Protein 5RKZ (pdb70)

Structure (mmCIF, N/CA/C/O backbone):
data_5RKZ
#
_entry.id   5RKZ
#
_cell.length_a   49.550
_cell.length_b   52.390
_cell.length_c   101.730
_cell.angle_alpha   90.000
_cell.angle_beta   90.000
_cell.angle_gamma   90.000
#
_symmetry.space_group_name_H-M   'P 21 21 21'
#
loop_
_entity.id
_entity.type
_entity.pdbx_description
1 polymer 'Uridine diphosphate glucose pyrophosphatase NUDT22'
2 non-polymer 'DIMETHYL SULFOXIDE'
3 water water
#
loop_
_atom_site.group_PDB
_atom_site.id
_atom_site.type_symbol
_atom_site.label_atom_id
_atom_site.label_alt_id
_atom_site.label_comp_id
_atom_site.label_asym_id
_atom_site.label_entity_id
_atom_site.label_seq_id
_atom_site.pdbx_PDB_ins_code
_atom_site.Cartn_x
_atom_site.Cartn_y
_atom_site.Cartn_z
_atom_site.occupancy
_atom_site.B_iso_or_equiv
_atom_site.auth_seq_id
_atom_site.auth_comp_id
_atom_site.auth_asym_id
_atom_site.auth_atom_id
_atom_site.pdbx_PDB_model_num
ATOM 1 N N . ASP A 1 3 ? 31.257 28.318 12.556 1.00 36.03 2 ASP A N 1
ATOM 2 C CA A ASP A 1 3 ? 30.239 27.771 11.601 0.50 30.11 2 ASP A CA 1
ATOM 3 C CA B ASP A 1 3 ? 30.305 27.814 11.606 0.50 31.19 2 ASP A CA 1
ATOM 4 C C . ASP A 1 3 ? 29.431 28.906 10.961 1.00 28.47 2 ASP A C 1
ATOM 5 O O . ASP A 1 3 ? 28.290 29.247 11.422 1.00 23.64 2 ASP A O 1
ATOM 14 N N . PRO A 1 4 ? 29.947 29.469 9.860 1.00 26.50 3 PRO A N 1
ATOM 15 C CA . PRO A 1 4 ? 29.245 30.596 9.336 1.00 27.00 3 PRO A CA 1
ATOM 16 C C . PRO A 1 4 ? 27.913 30.318 8.709 1.00 23.97 3 PRO A C 1
ATOM 17 O O . PRO A 1 4 ? 27.180 31.251 8.489 1.00 28.67 3 PRO A O 1
ATOM 21 N N . GLU A 1 5 ? 27.527 29.034 8.465 1.00 25.87 4 GLU A N 1
ATOM 22 C CA . GLU A 1 5 ? 26.271 28.819 7.812 1.00 27.25 4 GLU A CA 1
ATOM 23 C C . GLU A 1 5 ? 25.109 28.729 8.843 1.00 21.31 4 GLU A C 1
ATOM 24 O O . GLU A 1 5 ? 23.988 28.698 8.371 1.00 24.52 4 GLU A O 1
ATOM 30 N N . VAL A 1 6 ? 25.425 28.788 10.139 1.00 21.33 5 VAL A N 1
ATOM 31 C CA . VAL A 1 6 ? 24.371 28.882 11.203 1.00 24.55 5 VAL A CA 1
ATOM 32 C C . VAL A 1 6 ? 24.590 29.987 12.281 1.00 23.00 5 VAL A C 1
ATOM 33 O O . VAL A 1 6 ? 25.673 30.159 12.860 1.00 25.29 5 VAL A O 1
ATOM 37 N N . THR A 1 7 ? 23.530 30.783 12.523 1.00 20.94 6 THR A N 1
ATOM 38 C CA . THR A 1 7 ? 23.536 31.856 13.521 1.00 20.18 6 THR A CA 1
ATOM 39 C C . THR A 1 7 ? 22.399 31.592 14.549 1.00 19.73 6 THR A C 1
ATOM 40 O O . THR A 1 7 ? 21.308 31.285 14.124 1.00 19.83 6 THR A O 1
ATOM 44 N N . LEU A 1 8 ? 22.668 31.762 15.839 1.00 18.06 7 LEU A N 1
ATOM 45 C CA . LEU A 1 8 ? 21.649 31.632 16.880 1.00 19.34 7 LEU A CA 1
ATOM 46 C C . LEU A 1 8 ? 20.868 32.910 16.972 1.00 19.50 7 LEU A C 1
ATOM 47 O O . LEU A 1 8 ? 21.452 33.993 17.122 1.00 22.18 7 LEU A O 1
ATOM 52 N N . LEU A 1 9 ? 19.547 32.853 16.860 1.00 15.56 8 LEU A N 1
ATOM 53 C CA . LEU A 1 9 ? 18.679 34.007 17.078 1.00 17.41 8 LEU A CA 1
ATOM 54 C C . LEU A 1 9 ? 18.135 34.028 18.494 1.00 16.84 8 LEU A C 1
ATOM 55 O O . LEU A 1 9 ? 17.854 35.131 19.034 1.00 19.33 8 LEU A O 1
ATOM 60 N N . LEU A 1 10 ? 17.934 32.887 19.100 1.00 14.94 9 LEU A N 1
ATOM 61 C CA . LEU A 1 10 ? 17.374 32.768 20.476 1.00 16.46 9 LEU A CA 1
ATOM 62 C C . LEU A 1 10 ? 17.927 31.547 21.158 1.00 15.65 9 LEU A C 1
ATOM 63 O O . LEU A 1 10 ? 17.980 30.448 20.541 1.00 14.90 9 LEU A O 1
ATOM 68 N N . GLN A 1 11 ? 18.369 31.653 22.433 1.00 14.72 10 GLN A N 1
ATOM 69 C CA . GLN A 1 11 ? 18.720 30.554 23.341 1.00 16.38 10 GLN A CA 1
ATOM 70 C C . GLN A 1 11 ? 17.743 30.614 24.517 1.00 15.94 10 GLN A C 1
ATOM 71 O O . GLN A 1 11 ? 17.724 31.643 25.236 1.00 17.07 10 GLN A O 1
ATOM 77 N N . CYS A 1 12 ? 16.948 29.624 24.760 1.00 14.56 11 CYS A N 1
ATOM 78 C CA . CYS A 1 12 ? 15.928 29.648 25.804 1.00 14.31 11 CYS A CA 1
ATOM 79 C C . CYS A 1 12 ? 16.513 29.389 27.192 1.00 16.45 11 CYS A C 1
ATOM 80 O O . CYS A 1 12 ? 17.472 28.635 27.313 1.00 16.81 11 CYS A O 1
ATOM 83 N N . PRO A 1 13 ? 15.894 29.956 28.228 1.00 15.72 12 PRO A N 1
ATOM 84 C CA . PRO A 1 13 ? 16.309 29.707 29.607 1.00 17.06 12 PRO A CA 1
ATOM 85 C C . PRO A 1 13 ? 15.676 28.479 30.216 1.00 18.01 12 PRO A C 1
ATOM 86 O O . PRO A 1 13 ? 14.812 27.803 29.624 1.00 16.41 12 PRO A O 1
ATOM 90 N N . GLY A 1 14 ? 16.102 28.114 31.414 1.00 16.15 13 GLY A N 1
ATOM 91 C CA . GLY A 1 14 ? 15.492 27.086 32.179 1.00 17.72 13 GLY A CA 1
ATOM 92 C C . GLY A 1 14 ? 15.612 25.675 31.681 1.00 17.60 13 GLY A C 1
ATOM 93 O O . GLY A 1 14 ? 14.849 24.801 32.133 1.00 18.45 13 GLY A O 1
ATOM 94 N N . GLY A 1 15 ? 16.509 25.431 30.728 1.00 17.17 14 GLY A N 1
ATOM 95 C CA . GLY A 1 15 ? 16.657 24.131 30.102 1.00 16.75 14 GLY A CA 1
ATOM 96 C C . GLY A 1 15 ? 15.672 23.979 28.918 1.00 16.12 14 GLY A C 1
ATOM 97 O O . GLY A 1 15 ? 15.610 22.913 28.295 1.00 16.93 14 GLY A O 1
ATOM 98 N N . GLY A 1 16 ? 14.906 25.010 28.592 1.00 14.63 15 GLY A N 1
ATOM 99 C CA . GLY A 1 16 ? 13.955 25.001 27.451 1.00 15.51 15 GLY A CA 1
ATOM 100 C C . GLY A 1 16 ? 12.579 25.392 27.897 1.00 15.27 15 GLY A C 1
ATOM 101 O O . GLY A 1 16 ? 12.191 25.097 29.059 1.00 17.59 15 GLY A O 1
ATOM 102 N N . LEU A 1 17 ? 11.831 26.032 27.052 1.00 14.25 16 LEU A N 1
ATOM 103 C CA . LEU A 1 17 ? 10.433 26.463 27.418 1.00 15.18 16 LEU A CA 1
ATOM 104 C C . LEU A 1 17 ? 9.304 25.519 27.010 1.00 14.97 16 LEU A C 1
ATOM 105 O O . LEU A 1 17 ? 9.205 25.111 25.832 1.00 15.03 16 LEU A O 1
ATOM 110 N N . PRO A 1 18 ? 8.356 25.262 27.945 1.00 14.39 17 PRO A N 1
ATOM 111 C CA . PRO A 1 18 ? 7.148 24.533 27.574 1.00 15.83 17 PRO A CA 1
ATOM 112 C C . PRO A 1 18 ? 6.128 25.422 26.841 1.00 15.51 17 PRO A C 1
ATOM 113 O O . PRO A 1 18 ? 6.198 26.640 26.970 1.00 15.88 17 PRO A O 1
ATOM 117 N N . GLN A 1 19 ? 5.186 24.774 26.164 1.00 16.95 18 GLN A N 1
ATOM 118 C CA . GLN A 1 19 ? 4.185 25.423 25.411 1.00 17.86 18 GLN A CA 1
ATOM 119 C C . GLN A 1 19 ? 3.410 26.574 26.151 1.00 16.79 18 GLN A C 1
ATOM 120 O O . GLN A 1 19 ? 3.194 27.689 25.645 1.00 17.33 18 GLN A O 1
ATOM 126 N N . GLU A 1 20 ? 3.116 26.323 27.405 1.00 17.49 19 GLU A N 1
ATOM 127 C CA . GLU A 1 20 ? 2.294 27.220 28.227 1.00 19.16 19 GLU A CA 1
ATOM 128 C C . GLU A 1 20 ? 3.005 28.519 28.589 1.00 19.51 19 GLU A C 1
ATOM 129 O O . GLU A 1 20 ? 2.381 29.469 29.114 1.00 19.85 19 GLU A O 1
ATOM 135 N N . GLN A 1 21 ? 4.316 28.614 28.342 1.00 17.23 20 GLN A N 1
ATOM 136 C CA . GLN A 1 21 ? 5.099 29.837 28.585 1.00 16.30 20 GLN A CA 1
ATOM 137 C C . GLN A 1 21 ? 5.331 30.725 27.375 1.00 16.26 20 GLN A C 1
ATOM 138 O O . GLN A 1 21 ? 6.110 31.682 27.501 1.00 17.41 20 GLN A O 1
ATOM 144 N N . ILE A 1 22 ? 4.735 30.388 26.234 1.00 15.53 21 ILE A N 1
ATOM 145 C CA . ILE A 1 22 ? 5.012 31.093 25.004 1.00 15.60 21 ILE A CA 1
ATOM 146 C C . ILE A 1 22 ? 3.728 31.742 24.459 1.00 15.36 21 ILE A C 1
ATOM 147 O O . ILE A 1 22 ? 2.710 31.058 24.341 1.00 16.13 21 ILE A O 1
ATOM 152 N N . GLN A 1 23 ? 3.882 32.987 24.065 1.00 16.20 22 GLN A N 1
ATOM 153 C CA . GLN A 1 23 ? 2.843 33.778 23.355 1.00 17.09 22 GLN A CA 1
ATOM 154 C C . GLN A 1 23 ? 3.224 33.971 21.904 1.00 17.78 22 GLN A C 1
ATOM 155 O O . GLN A 1 23 ? 4.414 34.080 21.554 1.00 18.73 22 GLN A O 1
ATOM 161 N N . ALA A 1 24 ? 2.233 33.988 21.031 1.00 17.24 23 ALA A N 1
ATOM 162 C CA . ALA A 1 24 ? 2.440 34.339 19.602 1.00 15.84 23 ALA A CA 1
ATOM 163 C C . ALA A 1 24 ? 1.565 35.579 19.242 1.00 18.44 23 ALA A C 1
ATOM 164 O O . ALA A 1 24 ? 0.423 35.687 19.686 1.00 19.99 23 ALA A O 1
ATOM 166 N N . GLU A 1 25 ? 2.108 36.461 18.402 1.00 17.49 24 GLU A N 1
ATOM 167 C CA . GLU A 1 25 ? 1.365 37.563 17.778 1.00 17.31 24 GLU A CA 1
ATOM 168 C C . GLU A 1 25 ? 1.470 37.260 16.254 1.00 17.22 24 GLU A C 1
ATOM 169 O O . GLU A 1 25 ? 2.495 37.538 15.625 1.00 16.99 24 GLU A O 1
ATOM 175 N N . LEU A 1 26 ? 0.363 36.786 15.664 1.00 18.12 25 LEU A N 1
ATOM 176 C CA . LEU A 1 26 ? 0.249 36.552 14.193 1.00 18.70 25 LEU A CA 1
ATOM 177 C C . LEU A 1 26 ? -0.411 37.748 13.567 1.00 22.15 25 LEU A C 1
ATOM 178 O O . LEU A 1 26 ? -1.571 38.002 13.884 1.00 25.82 25 LEU A O 1
ATOM 183 N N . SER A 1 27 ? 0.302 38.516 12.747 1.00 19.18 26 SER A N 1
ATOM 184 C CA . SER A 1 27 ? -0.153 39.829 12.271 1.00 21.06 26 SER A CA 1
ATOM 185 C C . SER A 1 27 ? 0.367 40.104 10.883 1.00 19.11 26 SER A C 1
ATOM 186 O O . SER A 1 27 ? 1.518 39.767 10.566 1.00 17.48 26 SER A O 1
ATOM 189 N N . PRO A 1 28 ? -0.452 40.733 9.984 1.00 20.43 27 PRO A N 1
ATOM 190 C CA . PRO A 1 28 ? 0.067 41.060 8.642 1.00 20.85 27 PRO A CA 1
ATOM 191 C C . PRO A 1 28 ? 1.196 42.115 8.725 1.00 18.59 27 PRO A C 1
ATOM 192 O O . PRO A 1 28 ? 1.979 42.286 7.745 1.00 19.49 27 PRO A O 1
ATOM 196 N N . ALA A 1 29 ? 1.412 42.834 9.872 1.00 18.85 28 ALA A N 1
ATOM 197 C CA . ALA A 1 29 ? 2.566 43.691 10.038 1.00 19.48 28 ALA A CA 1
ATOM 198 C C . ALA A 1 29 ? 3.929 42.907 10.030 1.00 17.90 28 ALA A C 1
ATOM 199 O O . ALA A 1 29 ? 4.999 43.473 9.875 1.00 21.54 28 ALA A O 1
ATOM 201 N N . HIS A 1 30 ? 3.817 41.571 10.217 1.00 16.32 29 HIS A N 1
ATOM 202 C CA . HIS A 1 30 ? 4.984 40.663 10.296 1.00 16.39 29 HIS A CA 1
ATOM 203 C C . HIS A 1 30 ? 5.256 39.927 8.957 1.00 14.86 29 HIS A C 1
ATOM 204 O O . HIS A 1 30 ? 6.157 39.081 8.886 1.00 16.56 29 HIS A O 1
ATOM 211 N N . ASP A 1 31 ? 4.499 40.308 7.926 1.00 15.53 30 ASP A N 1
ATOM 212 C CA . ASP A 1 31 ? 4.619 39.734 6.567 1.00 15.17 30 ASP A CA 1
ATOM 213 C C . ASP A 1 31 ? 5.850 40.279 5.852 1.00 14.36 30 ASP A C 1
ATOM 214 O O . ASP A 1 31 ? 6.430 41.374 6.144 1.00 16.56 30 ASP A O 1
ATOM 219 N N . ARG A 1 32 ? 6.330 39.532 4.831 1.00 14.21 31 ARG A N 1
ATOM 220 C CA . ARG A 1 32 ? 7.284 40.071 3.857 1.00 15.07 31 ARG A CA 1
ATOM 221 C C . ARG A 1 32 ? 6.753 41.372 3.206 1.00 14.60 31 ARG A C 1
ATOM 222 O O . ARG A 1 32 ? 5.534 41.469 2.877 1.00 15.71 31 ARG A O 1
ATOM 230 N N . ARG A 1 33 ? 7.665 42.284 2.916 1.00 14.65 32 ARG A N 1
ATOM 231 C CA . ARG A 1 33 ? 7.315 43.486 2.093 1.00 16.49 32 ARG A CA 1
ATOM 232 C C . ARG A 1 33 ? 7.279 43.150 0.613 1.00 15.51 32 ARG A C 1
ATOM 233 O O . ARG A 1 33 ? 8.086 42.355 0.127 1.00 16.04 32 ARG A O 1
ATOM 241 N N . PRO A 1 34 ? 6.378 43.780 -0.166 1.00 16.73 33 PRO A N 1
ATOM 242 C CA . PRO A 1 34 ? 6.363 43.567 -1.629 1.00 18.16 33 PRO A CA 1
ATOM 243 C C . PRO A 1 34 ? 7.750 43.944 -2.217 1.00 15.89 33 PRO A C 1
ATOM 244 O O . PRO A 1 34 ? 8.399 44.935 -1.771 1.00 17.38 33 PRO A O 1
ATOM 248 N N . LEU A 1 35 ? 8.226 43.189 -3.193 1.00 16.70 34 LEU A N 1
ATOM 249 C CA . LEU A 1 35 ? 9.551 43.459 -3.777 1.00 17.13 34 LEU A CA 1
ATOM 250 C C . LEU A 1 35 ? 9.614 44.829 -4.494 1.00 18.88 34 LEU A C 1
ATOM 251 O O . LEU A 1 35 ? 8.623 45.294 -4.987 1.00 20.10 34 LEU A O 1
ATOM 256 N N . PRO A 1 36 ? 10.781 45.445 -4.530 1.00 20.78 35 PRO A N 1
ATOM 257 C CA . PRO A 1 36 ? 10.815 46.818 -5.083 1.00 23.19 35 PRO A CA 1
ATOM 258 C C . PRO A 1 36 ? 10.205 47.043 -6.530 1.00 26.31 35 PRO A C 1
ATOM 259 O O . PRO A 1 36 ? 9.475 48.021 -6.786 1.00 29.51 35 PRO A O 1
ATOM 263 N N . GLY A 1 37 ? 10.518 46.104 -7.394 1.00 26.11 36 GLY A N 1
ATOM 264 C CA . GLY A 1 37 ? 10.054 46.117 -8.783 1.00 25.39 36 GLY A CA 1
ATOM 265 C C . GLY A 1 37 ? 8.768 45.351 -8.971 1.00 23.54 36 GLY A C 1
ATOM 266 O O . GLY A 1 37 ? 8.306 45.169 -10.135 1.00 24.96 36 GLY A O 1
ATOM 267 N N . GLY A 1 38 ? 8.214 44.860 -7.870 1.00 22.36 37 GLY A N 1
ATOM 268 C CA . GLY A 1 38 ? 6.931 44.173 -7.811 1.00 23.75 37 GLY A CA 1
ATOM 269 C C . GLY A 1 38 ? 7.093 42.659 -7.632 1.00 20.56 37 GLY A C 1
ATOM 270 O O . GLY A 1 38 ? 8.090 42.049 -8.089 1.00 22.24 37 GLY A O 1
ATOM 271 N N . ASP A 1 39 ? 6.027 42.069 -7.068 1.00 18.70 38 ASP A N 1
ATOM 272 C CA . ASP A 1 39 ? 5.998 40.595 -6.842 1.00 19.00 38 ASP A CA 1
ATOM 273 C C . ASP A 1 39 ? 5.811 39.784 -8.132 1.00 21.72 38 ASP A C 1
ATOM 274 O O . ASP A 1 39 ? 5.944 38.515 -8.087 1.00 19.76 38 ASP A O 1
ATOM 279 N N . GLU A 1 40 ? 5.610 40.444 -9.292 1.00 21.20 39 GLU A N 1
ATOM 280 C CA . GLU A 1 40 ? 5.697 39.747 -10.578 1.00 19.98 39 GLU A CA 1
ATOM 281 C C . GLU A 1 40 ? 6.946 38.904 -10.801 1.00 19.00 39 GLU A C 1
ATOM 282 O O . GLU A 1 40 ? 6.838 37.868 -11.498 1.00 19.51 39 GLU A O 1
ATOM 288 N N . ALA A 1 41 ? 8.099 39.212 -10.185 1.00 19.52 40 ALA A N 1
ATOM 289 C CA . ALA A 1 41 ? 9.279 38.405 -10.312 1.00 20.18 40 ALA A CA 1
ATOM 290 C C . ALA A 1 41 ? 9.099 37.021 -9.681 1.00 18.38 40 ALA A C 1
ATOM 291 O O . ALA A 1 41 ? 9.624 36.003 -10.205 1.00 20.12 40 ALA A O 1
ATOM 293 N N . ILE A 1 42 ? 8.370 36.962 -8.578 1.00 16.05 41 ILE A N 1
ATOM 294 C CA . ILE A 1 42 ? 8.043 35.687 -7.907 1.00 17.51 41 ILE A CA 1
ATOM 295 C C . ILE A 1 42 ? 7.099 34.854 -8.779 1.00 16.08 41 ILE A C 1
ATOM 296 O O . ILE A 1 42 ? 7.311 33.608 -8.938 1.00 15.55 41 ILE A O 1
ATOM 301 N N . THR A 1 43 ? 6.069 35.469 -9.288 1.00 16.34 42 THR A N 1
ATOM 302 C CA . THR A 1 43 ? 5.148 34.806 -10.204 1.00 16.48 42 THR A CA 1
ATOM 303 C C . THR A 1 43 ? 5.870 34.254 -11.422 1.00 17.73 42 THR A C 1
ATOM 304 O O . THR A 1 43 ? 5.532 33.100 -11.779 1.00 17.82 42 THR A O 1
ATOM 308 N N . ALA A 1 44 ? 6.847 34.955 -12.030 1.00 18.75 43 ALA A N 1
ATOM 309 C CA . ALA A 1 44 ? 7.552 34.437 -13.164 1.00 18.48 43 ALA A CA 1
ATOM 310 C C . ALA A 1 44 ? 8.368 33.174 -12.847 1.00 19.38 43 ALA A C 1
ATOM 311 O O . ALA A 1 44 ? 8.326 32.205 -13.642 1.00 19.01 43 ALA A O 1
ATOM 313 N N . ILE A 1 45 ? 9.091 33.162 -11.692 1.00 17.81 44 ILE A N 1
ATOM 314 C CA . ILE A 1 45 ? 9.848 31.984 -11.259 1.00 18.52 44 ILE A CA 1
ATOM 315 C C . ILE A 1 45 ? 8.899 30.767 -11.053 1.00 17.49 44 ILE A C 1
ATOM 316 O O . ILE A 1 45 ? 9.223 29.615 -11.471 1.00 16.96 44 ILE A O 1
ATOM 321 N N . TRP A 1 46 ? 7.739 31.035 -10.450 1.00 15.85 45 TRP A N 1
ATOM 322 C CA . TRP A 1 46 ? 6.735 29.969 -10.149 1.00 15.38 45 TRP A CA 1
ATOM 323 C C . TRP A 1 46 ? 6.184 29.375 -11.454 1.00 15.59 45 TRP A C 1
ATOM 324 O O . TRP A 1 46 ? 6.066 28.138 -11.592 1.00 16.34 45 TRP A O 1
ATOM 335 N N . GLU A 1 47 ? 5.834 30.231 -12.398 1.00 16.00 46 GLU A N 1
ATOM 336 C CA . GLU A 1 47 ? 5.321 29.788 -13.713 1.00 16.86 46 GLU A CA 1
ATOM 337 C C . GLU A 1 47 ? 6.302 28.931 -14.421 1.00 15.60 46 GLU A C 1
ATOM 338 O O . GLU A 1 47 ? 5.897 27.840 -14.962 1.00 15.04 46 GLU A O 1
ATOM 344 N N . THR A 1 48 ? 7.593 29.317 -14.450 1.00 15.61 47 THR A N 1
ATOM 345 C CA . THR A 1 48 ? 8.629 28.510 -15.031 1.00 16.70 47 THR A CA 1
ATOM 346 C C . THR A 1 48 ? 8.796 27.120 -14.391 1.00 17.00 47 THR A C 1
ATOM 347 O O . THR A 1 48 ? 8.815 26.089 -15.112 1.00 19.23 47 THR A O 1
ATOM 351 N N . ARG A 1 49 ? 8.669 27.084 -13.051 1.00 15.47 48 ARG A N 1
ATOM 352 C CA . ARG A 1 49 ? 8.737 25.844 -12.315 1.00 16.62 48 ARG A CA 1
ATOM 353 C C . ARG A 1 49 ? 7.530 24.931 -12.578 1.00 16.62 48 ARG A C 1
ATOM 354 O O . ARG A 1 49 ? 7.746 23.741 -12.848 1.00 17.22 48 ARG A O 1
ATOM 362 N N . LEU A 1 50 ? 6.332 25.471 -12.578 1.00 16.00 49 LEU A N 1
ATOM 363 C CA . LEU A 1 50 ? 5.115 24.651 -12.838 1.00 17.06 49 LEU A CA 1
ATOM 364 C C . LEU A 1 50 ? 5.052 24.163 -14.239 1.00 17.53 49 LEU A C 1
ATOM 365 O O . LEU A 1 50 ? 4.485 23.053 -14.503 1.00 16.87 49 LEU A O 1
ATOM 370 N N . LYS A 1 51 ? 5.585 24.914 -15.205 1.00 15.26 50 LYS A N 1
ATOM 371 C CA . LYS A 1 51 ? 5.626 24.452 -16.593 1.00 16.81 50 LYS A CA 1
ATOM 372 C C . LYS A 1 51 ? 6.656 23.305 -16.848 1.00 19.32 50 LYS A C 1
ATOM 373 O O . LYS A 1 51 ? 6.576 22.644 -17.923 1.00 20.98 50 LYS A O 1
ATOM 379 N N . ALA A 1 52 ? 7.542 23.063 -15.911 1.00 19.68 51 ALA A N 1
ATOM 380 C CA . ALA A 1 52 ? 8.462 21.897 -15.906 1.00 21.56 51 ALA A CA 1
ATOM 381 C C . ALA A 1 52 ? 7.989 20.752 -14.989 1.00 20.54 51 ALA A C 1
ATOM 382 O O . ALA A 1 52 ? 8.127 19.543 -15.332 1.00 25.12 51 ALA A O 1
ATOM 384 N N . GLN A 1 53 ? 7.259 21.081 -13.925 1.00 17.75 52 GLN A N 1
ATOM 385 C CA . GLN A 1 53 ? 6.845 20.097 -12.877 1.00 18.31 52 GLN A CA 1
ATOM 386 C C . GLN A 1 53 ? 5.385 20.454 -12.509 1.00 17.35 52 GLN A C 1
ATOM 387 O O . GLN A 1 53 ? 5.105 21.028 -11.443 1.00 17.16 52 GLN A O 1
ATOM 393 N N . PRO A 1 54 ? 4.396 20.108 -13.377 1.00 17.52 53 PRO A N 1
ATOM 394 C CA . PRO A 1 54 ? 3.013 20.592 -13.186 1.00 16.81 53 PRO A CA 1
ATOM 395 C C . PRO A 1 54 ? 2.252 19.980 -11.974 1.00 15.99 53 PRO A C 1
ATOM 396 O O . PRO A 1 54 ? 1.207 20.461 -11.628 1.00 19.47 53 PRO A O 1
ATOM 400 N N . TRP A 1 55 ? 2.831 18.877 -11.418 1.00 16.85 54 TRP A N 1
ATOM 401 C CA . TRP A 1 55 ? 2.319 18.220 -10.184 1.00 16.46 54 TRP A CA 1
ATOM 402 C C . TRP A 1 55 ? 2.705 18.942 -8.885 1.00 17.45 54 TRP A C 1
ATOM 403 O O . TRP A 1 55 ? 2.143 18.605 -7.821 1.00 18.27 54 TRP A O 1
ATOM 414 N N . LEU A 1 56 ? 3.541 19.985 -8.973 1.00 17.06 55 LEU A N 1
ATOM 415 C CA . LEU A 1 56 ? 3.830 20.758 -7.738 1.00 19.03 55 LEU A CA 1
ATOM 416 C C . LEU A 1 56 ? 2.640 21.593 -7.279 1.00 17.42 55 LEU A C 1
ATOM 417 O O . LEU A 1 56 ? 1.811 21.996 -8.077 1.00 18.32 55 LEU A O 1
ATOM 422 N N . PHE A 1 57 ? 2.559 21.813 -5.970 1.00 19.41 56 PHE A N 1
ATOM 423 C CA . PHE A 1 57 ? 1.517 22.658 -5.410 1.00 19.61 56 PHE A CA 1
ATOM 424 C C . PHE A 1 57 ? 2.112 23.647 -4.382 1.00 17.75 56 PHE A C 1
ATOM 425 O O . PHE A 1 57 ? 3.108 23.334 -3.759 1.00 20.54 56 PHE A O 1
ATOM 433 N N . ASP A 1 58 ? 1.451 24.782 -4.261 1.00 18.58 57 ASP A N 1
ATOM 434 C CA . ASP A 1 58 ? 1.820 25.817 -3.249 1.00 17.05 57 ASP A CA 1
ATOM 435 C C . ASP A 1 58 ? 1.233 25.337 -1.896 1.00 21.79 57 ASP A C 1
ATOM 436 O O . ASP A 1 58 ? 0.353 24.433 -1.810 1.00 20.81 57 ASP A O 1
ATOM 441 N N . ALA A 1 59 ? 1.725 25.948 -0.825 1.00 18.68 58 ALA A N 1
ATOM 442 C CA . ALA A 1 59 ? 1.198 25.692 0.523 1.00 18.96 58 ALA A CA 1
ATOM 443 C C . ALA A 1 59 ? 1.534 26.945 1.379 1.00 19.56 58 ALA A C 1
ATOM 444 O O . ALA A 1 59 ? 2.627 27.552 1.183 1.00 18.04 58 ALA A O 1
ATOM 446 N N . PRO A 1 60 ? 0.635 27.321 2.278 1.00 19.56 59 PRO A N 1
ATOM 447 C CA . PRO A 1 60 ? 0.961 28.423 3.223 1.00 19.82 59 PRO A CA 1
ATOM 448 C C . PRO A 1 60 ? 1.972 27.938 4.259 1.00 19.76 59 PRO A C 1
ATOM 449 O O . PRO A 1 60 ? 2.127 26.710 4.562 1.00 19.00 59 PRO A O 1
ATOM 453 N N . LYS A 1 61 ? 2.661 28.963 4.818 1.00 16.53 60 LYS A N 1
ATOM 454 C CA . LYS A 1 61 ? 3.701 28.743 5.836 1.00 15.78 60 LYS A CA 1
ATOM 455 C C . LYS A 1 61 ? 3.632 29.886 6.842 1.00 16.43 60 LYS A C 1
ATOM 456 O O . LYS A 1 61 ? 3.192 30.980 6.518 1.00 16.27 60 LYS A O 1
ATOM 462 N N . PHE A 1 62 ? 4.100 29.618 8.088 1.00 14.87 61 PHE A N 1
ATOM 463 C CA . PHE A 1 62 ? 4.347 30.754 9.004 1.00 16.53 61 PHE A CA 1
ATOM 464 C C . PHE A 1 62 ? 5.673 31.450 8.630 1.00 13.58 61 PHE A C 1
ATOM 465 O O . PHE A 1 62 ? 6.646 30.808 8.239 1.00 15.75 61 PHE A O 1
ATOM 473 N N . ARG A 1 63 ? 5.667 32.783 8.780 1.00 15.28 62 ARG A N 1
ATOM 474 C CA . ARG A 1 63 ? 6.884 33.594 8.585 1.00 14.70 62 ARG A CA 1
ATOM 475 C C . ARG A 1 63 ? 7.415 34.071 9.963 1.00 14.87 62 ARG A C 1
ATOM 476 O O . ARG A 1 63 ? 6.643 34.629 10.749 1.00 15.49 62 ARG A O 1
ATOM 484 N N . LEU A 1 64 ? 8.711 33.856 10.264 1.00 15.19 63 LEU A N 1
ATOM 485 C CA . LEU A 1 64 ? 9.296 34.474 11.463 1.00 15.96 63 LEU A CA 1
ATOM 486 C C . LEU A 1 64 ? 9.697 35.901 11.216 1.00 15.09 63 LEU A C 1
ATOM 487 O O . LEU A 1 64 ? 10.550 36.139 10.360 1.00 17.39 63 LEU A O 1
ATOM 492 N N . HIS A 1 65 ? 9.111 36.844 11.976 1.00 14.74 64 HIS A N 1
ATOM 493 C CA . HIS A 1 65 ? 9.614 38.221 12.029 1.00 13.93 64 HIS A CA 1
ATOM 494 C C . HIS A 1 65 ? 10.682 38.399 13.146 1.00 14.38 64 HIS A C 1
ATOM 495 O O . HIS A 1 65 ? 11.840 38.883 12.818 1.00 15.23 64 HIS A O 1
ATOM 502 N N . SER A 1 66 ? 10.411 37.968 14.382 1.00 15.27 65 SER A N 1
ATOM 503 C CA . SER A 1 66 ? 11.319 38.208 15.510 1.00 16.14 65 SER A CA 1
ATOM 504 C C . SER A 1 66 ? 10.809 37.401 16.705 1.00 16.06 65 SER A C 1
ATOM 505 O O . SER A 1 66 ? 9.618 36.987 16.707 1.00 15.55 65 SER A O 1
ATOM 508 N N . ALA A 1 67 ? 11.668 37.291 17.735 1.00 15.83 66 ALA A N 1
ATOM 509 C CA . ALA A 1 67 ? 11.278 36.590 18.953 1.00 15.60 66 ALA A CA 1
ATOM 510 C C . ALA A 1 67 ? 11.921 37.306 20.147 1.00 16.36 66 ALA A C 1
ATOM 511 O O . ALA A 1 67 ? 13.167 37.381 20.179 1.00 19.63 66 ALA A O 1
ATOM 513 N N . THR A 1 68 ? 11.110 37.804 21.106 1.00 15.65 67 THR A N 1
ATOM 514 C CA . THR A 1 68 ? 11.648 38.582 22.256 1.00 15.87 67 THR A CA 1
ATOM 515 C C . THR A 1 68 ? 11.424 37.800 23.555 1.00 13.83 67 THR A C 1
ATOM 516 O O . THR A 1 68 ? 10.297 37.454 23.927 1.00 14.41 67 THR A O 1
ATOM 520 N N . LEU A 1 69 ? 12.542 37.516 24.226 1.00 15.04 68 LEU A N 1
ATOM 521 C CA . LEU A 1 69 ? 12.542 36.841 25.554 1.00 16.09 68 LEU A CA 1
ATOM 522 C C . LEU A 1 69 ? 12.310 37.840 26.665 1.00 16.95 68 LEU A C 1
ATOM 523 O O . LEU A 1 69 ? 12.830 38.963 26.643 1.00 17.24 68 LEU A O 1
ATOM 528 N N . ALA A 1 70 ? 11.488 37.404 27.634 1.00 16.34 69 ALA A N 1
ATOM 529 C CA . ALA A 1 70 ? 11.253 38.154 28.874 1.00 17.29 69 ALA A CA 1
ATOM 530 C C . ALA A 1 70 ? 12.580 38.313 29.674 1.00 17.27 69 ALA A C 1
ATOM 531 O O . ALA A 1 70 ? 13.539 37.540 29.484 1.00 17.54 69 ALA A O 1
ATOM 533 N N . PRO A 1 71 ? 12.637 39.288 30.581 1.00 17.37 70 PRO A N 1
ATOM 534 C CA . PRO A 1 71 ? 13.782 39.333 31.540 1.00 17.95 70 PRO A CA 1
ATOM 535 C C . PRO A 1 71 ? 13.921 37.981 32.260 1.00 18.71 70 PRO A C 1
ATOM 536 O O . PRO A 1 71 ? 12.919 37.388 32.736 1.00 18.33 70 PRO A O 1
ATOM 540 N N . ILE A 1 72 ? 15.137 37.415 32.350 1.00 17.89 71 ILE A N 1
ATOM 541 C CA . ILE A 1 72 ? 15.298 36.060 32.985 1.00 19.27 71 ILE A CA 1
ATOM 542 C C . ILE A 1 72 ? 14.892 36.067 34.457 1.00 20.17 71 ILE A C 1
ATOM 543 O O . ILE A 1 72 ? 15.030 37.089 35.172 1.00 20.65 71 ILE A O 1
ATOM 548 N N . GLY A 1 73 ? 14.256 34.966 34.835 1.00 19.75 72 GLY A N 1
ATOM 549 C CA . GLY A 1 73 ? 13.788 34.745 36.196 1.00 21.97 72 GLY A CA 1
ATOM 550 C C . GLY A 1 73 ? 12.441 35.306 36.551 1.00 22.30 72 GLY A C 1
ATOM 551 O O . GLY A 1 73 ? 12.014 35.116 37.709 1.00 27.42 72 GLY A O 1
ATOM 552 N N . SER A 1 74 ? 11.739 35.883 35.572 1.00 21.05 73 SER A N 1
ATOM 553 C CA . SER A 1 74 ? 10.460 36.587 35.743 1.00 23.49 73 SER A CA 1
ATOM 554 C C . SER A 1 74 ? 9.319 35.522 35.783 1.00 24.06 73 SER A C 1
ATOM 555 O O . SER A 1 74 ? 9.480 34.353 35.418 1.00 24.37 73 SER A O 1
ATOM 558 N N . ARG A 1 75 ? 8.175 35.976 36.304 1.00 28.34 74 ARG A N 1
ATOM 559 C CA . ARG A 1 75 ? 6.973 35.190 36.310 1.00 30.74 74 ARG A CA 1
ATOM 560 C C . ARG A 1 75 ? 6.230 35.536 35.011 1.00 27.82 74 ARG A C 1
ATOM 561 O O . ARG A 1 75 ? 6.484 36.575 34.330 1.00 31.78 74 ARG A O 1
ATOM 565 N N . GLY A 1 76 ? 5.275 34.703 34.682 1.00 30.73 75 GLY A N 1
ATOM 566 C CA . GLY A 1 76 ? 4.405 35.035 33.599 1.00 27.05 75 GLY A CA 1
ATOM 567 C C . GLY A 1 76 ? 5.020 34.537 32.271 1.00 26.96 75 GLY A C 1
ATOM 568 O O . GLY A 1 76 ? 6.054 33.847 32.281 1.00 25.28 75 GLY A O 1
ATOM 569 N N . PRO A 1 77 ? 4.366 34.861 31.145 1.00 26.18 76 PRO A N 1
ATOM 570 C CA . PRO A 1 77 ? 4.922 34.407 29.828 1.00 24.25 76 PRO A CA 1
ATOM 571 C C . PRO A 1 77 ? 6.382 34.818 29.580 1.00 19.65 76 PRO A C 1
ATOM 572 O O . PRO A 1 77 ? 6.765 35.960 29.758 1.00 21.75 76 PRO A O 1
ATOM 576 N N . GLN A 1 78 ? 7.134 33.879 29.014 1.00 16.37 77 GLN A N 1
ATOM 577 C CA . GLN A 1 78 ? 8.582 34.060 28.872 1.00 15.96 77 GLN A CA 1
ATOM 578 C C . GLN A 1 78 ? 9.056 34.443 27.481 1.00 15.91 77 GLN A C 1
ATOM 579 O O . GLN A 1 78 ? 10.222 34.835 27.377 1.00 17.08 77 GLN A O 1
ATOM 585 N N . LEU A 1 79 ? 8.233 34.204 26.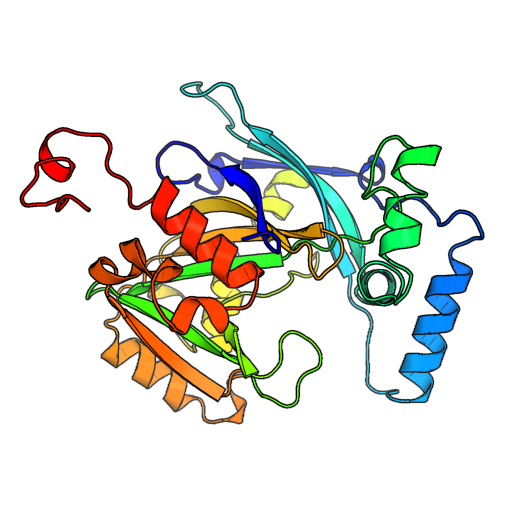444 1.00 15.62 78 LEU A N 1
ATOM 586 C CA . LEU A 1 79 ? 8.647 34.483 25.080 1.00 15.70 78 LEU A CA 1
ATOM 587 C C . LEU A 1 79 ? 7.494 34.992 24.311 1.00 15.26 78 LEU A C 1
ATOM 588 O O . LEU A 1 79 ? 6.366 34.470 24.383 1.00 17.24 78 LEU A O 1
ATOM 593 N N . LEU A 1 80 ? 7.758 35.990 23.472 1.00 15.49 79 LEU A N 1
ATOM 594 C CA . LEU A 1 80 ? 6.772 36.502 22.476 1.00 16.76 79 LEU A CA 1
ATOM 595 C C . LEU A 1 80 ? 7.328 36.237 21.023 1.00 16.39 79 LEU A C 1
ATOM 596 O O . LEU A 1 80 ? 8.380 36.727 20.663 1.00 17.40 79 LEU A O 1
ATOM 601 N N . LEU A 1 81 ? 6.639 35.397 20.264 1.00 15.13 80 LEU A N 1
ATOM 602 C CA . LEU A 1 81 ? 7.009 35.079 18.842 1.00 16.56 80 LEU A CA 1
ATOM 603 C C . LEU A 1 81 ? 6.150 35.984 17.967 1.00 17.38 80 LEU A C 1
ATOM 604 O O . LEU A 1 81 ? 4.916 35.888 18.017 1.00 18.88 80 LEU A O 1
ATOM 609 N N . ARG A 1 82 ? 6.782 36.834 17.180 1.00 15.67 81 ARG A N 1
ATOM 610 C CA . ARG A 1 82 ? 6.103 37.640 16.180 1.00 15.65 81 ARG A CA 1
ATOM 611 C C . ARG A 1 82 ? 6.159 36.955 14.835 1.00 15.18 81 ARG A C 1
ATOM 612 O O . ARG A 1 82 ? 7.244 36.731 14.263 1.00 15.09 81 ARG A O 1
ATOM 620 N N . LEU A 1 83 ? 4.956 36.535 14.351 1.00 15.16 82 LEU A N 1
ATOM 621 C CA . LEU A 1 83 ? 4.808 35.733 13.131 1.00 15.95 82 LEU A CA 1
ATOM 622 C C . LEU A 1 83 ? 3.889 36.458 12.108 1.00 16.31 82 LEU A C 1
ATOM 623 O O . LEU A 1 83 ? 2.966 37.192 12.461 1.00 16.32 82 LEU A O 1
ATOM 628 N N . GLY A 1 84 ? 4.206 36.220 10.838 1.00 15.04 83 GLY A N 1
ATOM 629 C CA . GLY A 1 84 ? 3.407 36.579 9.684 1.00 15.20 83 GLY A CA 1
ATOM 630 C C . GLY A 1 84 ? 3.042 35.351 8.905 1.00 15.34 83 GLY A C 1
ATOM 631 O O . GLY A 1 84 ? 3.222 34.227 9.388 1.00 15.98 83 GLY A O 1
ATOM 632 N N . LEU A 1 85 ? 2.498 35.526 7.691 1.00 15.21 84 LEU A N 1
ATOM 633 C CA . LEU A 1 85 ? 2.241 34.390 6.785 1.00 15.91 84 LEU A CA 1
ATOM 634 C C . LEU A 1 85 ? 3.051 34.529 5.523 1.00 15.69 84 LEU A C 1
ATOM 635 O O . LEU A 1 85 ? 3.326 35.660 5.085 1.00 16.62 84 LEU A O 1
ATOM 640 N N . THR A 1 86 ? 3.464 33.418 4.980 1.00 15.46 85 THR A N 1
ATOM 641 C CA . THR A 1 86 ? 4.190 33.334 3.696 1.00 15.15 85 THR A CA 1
ATOM 642 C C . THR A 1 86 ? 3.746 32.054 2.953 1.00 16.11 85 THR A C 1
ATOM 643 O O . THR A 1 86 ? 2.643 31.505 3.220 1.00 15.95 85 THR A O 1
ATOM 647 N N . SER A 1 87 ? 4.560 31.553 2.021 1.00 15.50 86 SER A N 1
ATOM 648 C CA . SER A 1 87 ? 4.169 30.375 1.186 1.00 15.05 86 SER A CA 1
ATOM 649 C C . SER A 1 87 ? 5.391 29.747 0.638 1.00 14.47 86 SER A C 1
ATOM 650 O O . SER A 1 87 ? 6.476 30.384 0.508 1.00 15.09 86 SER A O 1
ATOM 653 N N . TYR A 1 88 ? 5.218 28.481 0.218 1.00 15.17 87 TYR A N 1
ATOM 654 C CA . TYR A 1 88 ? 6.289 27.793 -0.548 1.00 15.82 87 TYR A CA 1
ATOM 655 C C . TYR A 1 88 ? 6.678 28.598 -1.859 1.00 15.77 87 TYR A C 1
ATOM 656 O O . TYR A 1 88 ? 7.862 28.754 -2.176 1.00 14.71 87 TYR A O 1
ATOM 665 N N . ARG A 1 89 ? 5.664 29.050 -2.620 1.00 13.93 88 ARG A N 1
ATOM 666 C CA . ARG A 1 89 ? 5.942 29.877 -3.836 1.00 14.99 88 ARG A CA 1
ATOM 667 C C . ARG A 1 89 ? 6.828 31.077 -3.540 1.00 14.58 88 ARG A C 1
ATOM 668 O O . ARG A 1 89 ? 7.817 31.356 -4.230 1.00 15.12 88 ARG A O 1
ATOM 676 N N . ASP A 1 90 ? 6.467 31.764 -2.447 1.00 14.24 89 ASP A N 1
ATOM 677 C CA . ASP A 1 90 ? 7.269 32.991 -2.117 1.00 14.59 89 ASP A CA 1
ATOM 678 C C . ASP A 1 90 ? 8.686 32.628 -1.671 1.00 14.34 89 ASP A C 1
ATOM 679 O O . ASP A 1 90 ? 9.648 33.386 -1.960 1.00 14.37 89 ASP A O 1
ATOM 684 N N . PHE A 1 91 ? 8.839 31.502 -0.946 1.00 13.51 90 PHE A N 1
ATOM 685 C CA . PHE A 1 91 ? 10.206 30.991 -0.605 1.00 14.62 90 PHE A CA 1
ATOM 686 C C . PHE A 1 91 ? 11.058 30.746 -1.889 1.00 14.11 90 PHE A C 1
ATOM 687 O O . PHE A 1 91 ? 12.224 31.163 -2.025 1.00 15.19 90 PHE A O 1
ATOM 695 N N . LEU A 1 92 ? 10.445 30.063 -2.870 1.00 14.79 91 LEU A N 1
ATOM 696 C CA . LEU A 1 92 ? 11.169 29.725 -4.129 1.00 15.40 91 LEU A CA 1
ATOM 697 C C . LEU A 1 92 ? 11.574 30.982 -4.867 1.00 16.48 91 LEU A C 1
ATOM 698 O O . LEU A 1 92 ? 12.697 31.025 -5.465 1.00 17.16 91 LEU A O 1
ATOM 703 N N . GLY A 1 93 ? 10.758 32.034 -4.779 1.00 15.54 92 GLY A N 1
ATOM 704 C CA . GLY A 1 93 ? 11.098 33.287 -5.453 1.00 16.50 92 GLY A CA 1
ATOM 705 C C . GLY A 1 93 ? 11.986 34.297 -4.720 1.00 16.19 92 GLY A C 1
ATOM 706 O O . GLY A 1 93 ? 12.328 35.340 -5.289 1.00 17.62 92 GLY A O 1
ATOM 707 N N . THR A 1 94 ? 12.344 33.992 -3.472 1.00 14.22 93 THR A N 1
ATOM 708 C CA . THR A 1 94 ? 13.135 34.928 -2.637 1.00 15.21 93 THR A CA 1
ATOM 709 C C . THR A 1 94 ? 14.297 34.213 -2.027 1.00 14.81 93 THR A C 1
ATOM 710 O O . THR A 1 94 ? 15.411 34.232 -2.585 1.00 16.24 93 THR A O 1
ATOM 714 N N . ASN A 1 95 ? 14.148 33.538 -0.875 1.00 14.92 94 ASN A N 1
ATOM 715 C CA . ASN A 1 95 ? 15.278 32.789 -0.266 1.00 14.73 94 ASN A CA 1
ATOM 716 C C . ASN A 1 95 ? 16.070 31.884 -1.209 1.00 15.28 94 ASN A C 1
ATOM 717 O O . ASN A 1 95 ? 17.297 31.782 -1.082 1.00 17.63 94 ASN A O 1
ATOM 722 N N . TRP A 1 96 ? 15.338 31.144 -2.056 1.00 14.88 95 TRP A N 1
ATOM 723 C CA . TRP A 1 96 ? 15.956 30.125 -2.967 1.00 16.52 95 TRP A CA 1
ATOM 724 C C . TRP A 1 96 ? 16.426 30.743 -4.251 1.00 20.40 95 TRP A C 1
ATOM 725 O O . TRP A 1 96 ? 17.122 30.024 -4.999 1.00 23.85 95 TRP A O 1
ATOM 736 N N . SER A 1 97 ? 16.104 32.000 -4.533 1.00 19.56 96 SER A N 1
ATOM 737 C CA . SER A 1 97 ? 16.545 32.692 -5.790 1.00 19.82 96 SER A CA 1
ATOM 738 C C . SER A 1 97 ? 18.035 32.952 -5.799 1.00 18.91 96 SER A C 1
ATOM 739 O O . SER A 1 97 ? 18.673 33.184 -4.776 1.00 18.88 96 SER A O 1
ATOM 742 N N . SER A 1 98 ? 18.567 32.885 -7.060 1.00 22.75 97 SER A N 1
ATOM 743 C CA . SER A 1 98 ? 19.965 33.229 -7.270 1.00 23.19 97 SER A CA 1
ATOM 744 C C . SER A 1 98 ? 20.269 34.658 -6.793 1.00 20.51 97 SER A C 1
ATOM 745 O O . SER A 1 98 ? 21.404 34.898 -6.355 1.00 23.12 97 SER A O 1
ATOM 748 N N A SER A 1 99 ? 19.252 35.511 -6.785 0.50 19.81 98 SER A N 1
ATOM 749 N N B SER A 1 99 ? 19.291 35.555 -6.794 0.50 19.35 98 SER A N 1
ATOM 750 C CA A SER A 1 99 ? 19.398 36.905 -6.352 0.50 21.66 98 SER A CA 1
ATOM 751 C CA B SER A 1 99 ? 19.572 36.937 -6.328 0.50 20.42 98 SER A CA 1
ATOM 752 C C A SER A 1 99 ? 19.141 37.203 -4.876 0.50 18.94 98 SER A C 1
ATOM 753 C C B SER A 1 99 ? 19.208 37.210 -4.862 0.50 18.18 98 SER A C 1
ATOM 754 O O A SER A 1 99 ? 19.011 38.376 -4.493 0.50 18.15 98 SER A O 1
ATOM 755 O O B SER A 1 99 ? 19.078 38.369 -4.465 0.50 16.86 98 SER A O 1
ATOM 760 N N . ALA A 1 100 ? 19.063 36.159 -4.062 1.00 16.99 99 ALA A N 1
ATOM 761 C CA . ALA A 1 100 ? 18.673 36.343 -2.636 1.00 16.12 99 ALA A CA 1
ATOM 762 C C . ALA A 1 100 ? 19.623 37.367 -1.927 1.00 17.26 99 ALA A C 1
ATOM 763 O O . ALA A 1 100 ? 19.161 38.141 -1.066 1.00 17.22 99 ALA A O 1
ATOM 765 N N . ALA A 1 101 ? 20.956 37.312 -2.204 1.00 16.72 100 ALA A N 1
ATOM 766 C CA . ALA A 1 101 ? 21.844 38.284 -1.528 1.00 17.72 100 ALA A CA 1
ATOM 767 C C . ALA A 1 101 ? 21.516 39.733 -1.943 1.00 17.81 100 ALA A C 1
ATOM 768 O O . ALA A 1 101 ? 21.659 40.673 -1.125 1.00 17.90 100 ALA A O 1
ATOM 770 N N . TRP A 1 102 ? 21.084 39.960 -3.197 1.00 16.78 101 TRP A N 1
ATOM 771 C CA . TRP A 1 102 ? 20.729 41.305 -3.666 1.00 16.15 101 TRP A CA 1
ATOM 772 C C . TRP A 1 102 ? 19.487 41.773 -2.908 1.00 16.95 101 TRP A C 1
ATOM 773 O O . TRP A 1 102 ? 19.344 42.942 -2.542 1.00 17.90 101 TRP A O 1
ATOM 784 N N . LEU A 1 103 ? 18.533 40.858 -2.676 1.00 16.73 102 LEU A N 1
ATOM 785 C CA . LEU A 1 103 ? 17.313 41.193 -1.897 1.00 16.64 102 LEU A CA 1
ATOM 786 C C . LEU A 1 103 ? 17.660 41.541 -0.426 1.00 14.80 102 LEU A C 1
ATOM 787 O O . LEU A 1 103 ? 17.011 42.467 0.124 1.00 15.27 102 LEU A O 1
ATOM 792 N N . ARG A 1 104 ? 18.651 40.846 0.165 1.00 16.44 103 ARG A N 1
ATOM 793 C CA . ARG A 1 104 ? 19.076 41.158 1.532 1.00 15.56 103 ARG A CA 1
ATOM 794 C C . ARG A 1 104 ? 19.706 42.568 1.634 1.00 16.91 103 ARG A C 1
ATOM 795 O O . ARG A 1 104 ? 19.374 43.371 2.533 1.00 17.09 103 ARG A O 1
ATOM 803 N N . GLN A 1 105 ? 20.554 42.920 0.635 1.00 17.00 104 GLN A N 1
ATOM 804 C CA . GLN A 1 105 ? 21.156 44.316 0.543 1.00 18.55 104 GLN A CA 1
ATOM 805 C C . GLN A 1 105 ? 20.044 45.375 0.334 1.00 18.67 104 GLN A C 1
ATOM 806 O O . GLN A 1 105 ? 20.084 46.455 0.984 1.00 17.70 104 GLN A O 1
ATOM 812 N N . GLN A 1 106 ? 19.068 45.124 -0.539 1.00 16.63 105 GLN A N 1
ATOM 813 C CA A GLN A 1 106 ? 17.989 46.058 -0.798 0.50 17.13 105 GLN A CA 1
ATOM 814 C CA B GLN A 1 106 ? 18.019 46.094 -0.797 0.50 17.11 105 GLN A CA 1
ATOM 815 C C . GLN A 1 106 ? 17.140 46.284 0.472 1.00 16.93 105 GLN A C 1
ATOM 816 O O . GLN A 1 106 ? 16.661 47.402 0.750 1.00 16.53 105 GLN A O 1
ATOM 827 N N . GLY A 1 107 ? 16.887 45.210 1.224 1.00 14.52 106 GLY A N 1
ATOM 828 C CA . GLY A 1 107 ? 16.145 45.303 2.472 1.00 15.03 106 GLY A CA 1
ATOM 829 C C . GLY A 1 107 ? 16.881 46.140 3.523 1.00 15.27 106 GLY A C 1
ATOM 830 O O . GLY A 1 107 ? 16.219 46.951 4.217 1.00 16.08 106 GLY A O 1
ATOM 831 N N . ALA A 1 108 ? 18.189 45.934 3.686 1.00 15.77 107 ALA A N 1
ATOM 832 C CA . ALA A 1 108 ? 19.028 46.828 4.528 1.00 17.06 107 ALA A CA 1
ATOM 833 C C . ALA A 1 108 ? 18.852 48.288 4.065 1.00 17.11 107 ALA A C 1
ATOM 834 O O . ALA A 1 108 ? 18.597 49.199 4.912 1.00 19.41 107 ALA A O 1
ATOM 836 N N . THR A 1 109 ? 18.972 48.582 2.778 1.00 18.51 108 THR A N 1
ATOM 837 C CA . THR A 1 109 ? 18.842 49.974 2.292 1.00 18.65 108 THR A CA 1
ATOM 838 C C . THR A 1 109 ? 17.484 50.575 2.570 1.00 18.40 108 THR A C 1
ATOM 839 O O . THR A 1 109 ? 17.387 51.718 3.051 1.00 21.64 108 THR A O 1
ATOM 843 N N . ASP A 1 110 ? 16.411 49.909 2.141 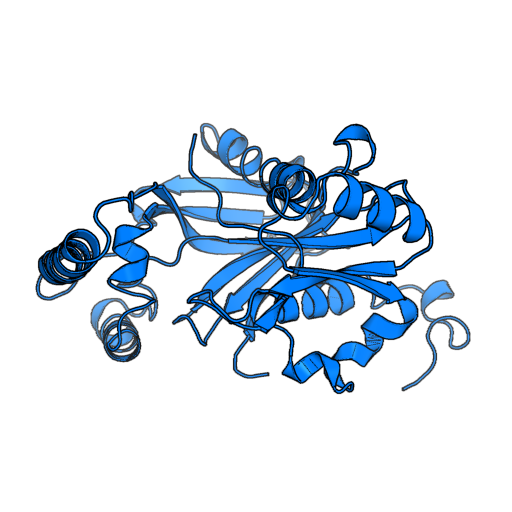1.00 17.38 109 ASP A N 1
ATOM 844 C CA . ASP A 1 110 ? 15.084 50.436 2.159 1.00 18.33 109 ASP A CA 1
ATOM 845 C C . ASP A 1 110 ? 14.396 50.419 3.517 1.00 18.96 109 ASP A C 1
ATOM 846 O O . ASP A 1 110 ? 13.586 51.329 3.795 1.00 20.51 109 ASP A O 1
ATOM 851 N N . TRP A 1 111 ? 14.624 49.386 4.366 1.00 17.62 110 TRP A N 1
ATOM 852 C CA . TRP A 1 111 ? 13.854 49.080 5.568 1.00 16.58 110 TRP A CA 1
ATOM 853 C C . TRP A 1 111 ? 14.724 48.968 6.836 1.00 16.16 110 TRP A C 1
ATOM 854 O O . TRP A 1 111 ? 14.215 48.727 7.925 1.00 18.34 110 TRP A O 1
ATOM 865 N N . GLY A 1 112 ? 16.063 49.073 6.682 1.00 16.67 111 GLY A N 1
ATOM 866 C CA . GLY A 1 112 ? 16.987 48.694 7.766 1.00 18.02 111 GLY A CA 1
ATOM 867 C C . GLY A 1 112 ? 16.800 47.279 8.302 1.00 18.79 111 GLY A C 1
ATOM 868 O O . GLY A 1 112 ? 16.915 46.989 9.507 1.00 20.99 111 GLY A O 1
ATOM 869 N N . ASP A 1 113 ? 16.503 46.344 7.377 1.00 15.69 112 ASP A N 1
ATOM 870 C CA . ASP A 1 113 ? 16.102 44.961 7.735 1.00 14.33 112 ASP A CA 1
ATOM 871 C C . ASP A 1 113 ? 16.525 44.058 6.602 1.00 14.07 112 ASP A C 1
ATOM 872 O O . ASP A 1 113 ? 15.871 44.075 5.541 1.00 15.10 112 ASP A O 1
ATOM 877 N N . THR A 1 114 ? 17.620 43.300 6.798 1.00 14.88 113 THR A N 1
ATOM 878 C CA . THR A 1 114 ? 18.120 42.390 5.737 1.00 14.54 113 THR A CA 1
ATOM 879 C C . THR A 1 114 ? 17.059 41.357 5.314 1.00 15.13 113 THR A C 1
ATOM 880 O O . THR A 1 114 ? 17.196 40.772 4.214 1.00 14.86 113 THR A O 1
ATOM 884 N N . GLN A 1 115 ? 16.079 41.073 6.165 1.00 14.13 114 GLN A N 1
ATOM 885 C CA . GLN A 1 115 ? 15.080 40.063 5.821 1.00 13.24 114 GLN A CA 1
ATOM 886 C C . GLN A 1 115 ? 13.754 40.607 5.225 1.00 14.79 114 GLN A C 1
ATOM 887 O O . GLN A 1 115 ? 12.807 39.831 4.909 1.00 14.24 114 GLN A O 1
ATOM 893 N N . ALA A 1 116 ? 13.662 41.931 5.039 1.00 13.56 115 ALA A N 1
ATOM 894 C CA . ALA A 1 116 ? 12.362 42.548 4.738 1.00 14.20 115 ALA A CA 1
ATOM 895 C C . ALA A 1 116 ? 11.733 41.999 3.448 1.00 15.65 115 ALA A C 1
ATOM 896 O O . ALA A 1 116 ? 10.521 41.933 3.370 1.00 15.21 115 ALA A O 1
ATOM 898 N N . TYR A 1 117 ? 12.551 41.653 2.453 1.00 12.90 116 TYR A N 1
ATOM 899 C CA . TYR A 1 117 ? 12.105 41.157 1.153 1.00 14.64 116 TYR A CA 1
ATOM 900 C C . TYR A 1 117 ? 12.147 39.622 1.004 1.00 14.77 116 TYR A C 1
ATOM 901 O O . TYR A 1 117 ? 12.044 39.067 -0.107 1.00 15.77 116 TYR A O 1
ATOM 910 N N . LEU A 1 118 ? 12.408 38.931 2.128 1.00 14.75 117 LEU A N 1
ATOM 911 C CA . LEU A 1 118 ? 12.512 37.448 2.130 1.00 14.26 117 LEU A CA 1
ATOM 912 C C . LEU A 1 118 ? 11.296 36.789 2.749 1.00 14.32 117 LEU A C 1
ATOM 913 O O . LEU A 1 118 ? 10.741 37.221 3.778 1.00 14.94 117 LEU A O 1
ATOM 918 N N . ALA A 1 119 ? 10.886 35.665 2.135 1.00 13.33 118 ALA A N 1
ATOM 919 C CA . ALA A 1 119 ? 9.761 34.859 2.668 1.00 13.83 118 ALA A CA 1
ATOM 920 C C . ALA A 1 119 ? 10.008 34.369 4.102 1.00 13.73 118 ALA A C 1
ATOM 921 O O . ALA A 1 119 ? 9.121 34.478 4.958 1.00 14.61 118 ALA A O 1
ATOM 923 N N . ASP A 1 120 ? 11.177 33.826 4.368 1.00 13.83 119 ASP A N 1
ATOM 924 C CA . ASP A 1 120 ? 11.590 33.397 5.702 1.00 14.29 119 ASP A CA 1
ATOM 925 C C . ASP A 1 120 ? 10.557 32.469 6.394 1.00 13.79 119 ASP A C 1
ATOM 926 O O . ASP A 1 120 ? 10.141 32.689 7.555 1.00 14.51 119 ASP A O 1
ATOM 931 N N . PRO A 1 121 ? 10.124 31.367 5.737 1.00 15.49 120 PRO A N 1
ATOM 932 C CA . PRO A 1 121 ? 9.232 30.382 6.379 1.00 14.87 120 PRO A CA 1
ATOM 933 C C . PRO A 1 121 ? 9.902 29.760 7.617 1.00 14.38 120 PRO A C 1
ATOM 934 O O . PRO A 1 121 ? 11.079 29.484 7.597 1.00 15.53 120 PRO A O 1
ATOM 938 N N . LEU A 1 122 ? 9.069 29.584 8.661 1.00 15.54 121 LEU A N 1
ATOM 939 C CA . LEU A 1 122 ? 9.584 28.996 9.920 1.00 15.85 121 LEU A CA 1
ATOM 940 C C . LEU A 1 122 ? 9.604 27.486 9.877 1.00 16.68 121 LEU A C 1
ATOM 941 O O . LEU A 1 122 ? 8.531 26.838 9.673 1.00 17.51 121 LEU A O 1
ATOM 946 N N . GLY A 1 123 ? 10.793 26.892 10.019 1.00 15.66 122 GLY A N 1
ATOM 947 C CA . GLY A 1 123 ? 10.920 25.462 10.214 1.00 16.36 122 GLY A CA 1
ATOM 948 C C . GLY A 1 123 ? 10.827 24.999 11.649 1.00 15.15 122 GLY A C 1
ATOM 949 O O . GLY A 1 123 ? 10.906 25.814 12.564 1.00 16.18 122 GLY A O 1
ATOM 950 N N . VAL A 1 124 ? 10.640 23.696 11.841 1.00 17.15 123 VAL A N 1
ATOM 951 C CA . VAL A 1 124 ? 10.800 23.030 13.165 1.00 16.90 123 VAL A CA 1
ATOM 952 C C . VAL A 1 124 ? 11.766 21.869 13.084 1.00 15.58 123 VAL A C 1
ATOM 953 O O . VAL A 1 124 ? 11.816 21.194 12.060 1.00 17.74 123 VAL A O 1
ATOM 957 N N . GLY A 1 125 ? 12.575 21.652 14.104 1.00 14.86 124 GLY A N 1
ATOM 958 C CA . GLY A 1 125 ? 13.455 20.478 14.205 1.00 15.30 124 GLY A CA 1
ATOM 959 C C . GLY A 1 125 ? 13.528 19.967 15.613 1.00 15.91 124 GLY A C 1
ATOM 960 O O . GLY A 1 125 ? 13.199 20.721 16.559 1.00 15.97 124 GLY A O 1
ATOM 961 N N . ALA A 1 126 ? 13.945 18.722 15.795 1.00 15.27 125 ALA A N 1
ATOM 962 C CA . ALA A 1 126 ? 14.039 18.131 17.122 1.00 13.93 125 ALA A CA 1
ATOM 963 C C . ALA A 1 126 ? 15.404 17.462 17.366 1.00 14.85 125 ALA A C 1
ATOM 964 O O . ALA A 1 126 ? 15.875 16.642 16.570 1.00 14.44 125 ALA A O 1
ATOM 966 N N . ALA A 1 127 ? 15.908 17.716 18.579 1.00 12.89 126 ALA A N 1
ATOM 967 C CA . ALA A 1 127 ? 16.873 16.849 19.248 1.00 12.98 126 ALA A CA 1
ATOM 968 C C . ALA A 1 127 ? 16.017 15.798 19.939 1.00 14.34 126 ALA A C 1
ATOM 969 O O . ALA A 1 127 ? 15.374 16.097 20.973 1.00 14.91 126 ALA A O 1
ATOM 971 N N . LEU A 1 128 ? 15.975 14.600 19.339 1.00 13.46 127 LEU A N 1
ATOM 972 C CA . LEU A 1 128 ? 15.094 13.514 19.835 1.00 13.45 127 LEU A CA 1
ATOM 973 C C . LEU A 1 128 ? 15.935 12.490 20.556 1.00 13.75 127 LEU A C 1
ATOM 974 O O . LEU A 1 128 ? 16.856 11.873 19.907 1.00 14.30 127 LEU A O 1
ATOM 979 N N . ALA A 1 129 ? 15.726 12.328 21.869 1.00 14.06 128 ALA A N 1
ATOM 980 C CA . ALA A 1 129 ? 16.543 11.434 22.732 1.00 15.90 128 ALA A CA 1
ATOM 981 C C . ALA A 1 129 ? 15.803 10.118 22.974 1.00 17.27 128 ALA A C 1
ATOM 982 O O . ALA A 1 129 ? 14.611 10.144 23.255 1.00 18.61 128 ALA A O 1
ATOM 984 N N . THR A 1 130 ? 16.544 9.026 23.016 1.00 15.88 129 THR A N 1
ATOM 985 C CA . THR A 1 130 ? 16.034 7.680 23.307 1.00 15.35 129 THR A CA 1
ATOM 986 C C . THR A 1 130 ? 16.158 7.406 24.824 1.00 16.40 129 THR A C 1
ATOM 987 O O . THR A 1 130 ? 16.993 8.068 25.524 1.00 17.74 129 THR A O 1
ATOM 991 N N . ALA A 1 131 ? 15.523 6.312 25.252 1.00 17.90 130 ALA A N 1
ATOM 992 C CA . ALA A 1 131 ? 15.517 5.949 26.677 1.00 19.27 130 ALA A CA 1
ATOM 993 C C . ALA A 1 131 ? 16.910 5.512 27.138 1.00 21.52 130 ALA A C 1
ATOM 994 O O . ALA A 1 131 ? 17.188 5.637 28.343 1.00 23.57 130 ALA A O 1
ATOM 996 N N . ASP A 1 132 ? 17.737 4.987 26.235 1.00 19.22 131 ASP A N 1
ATOM 997 C CA . ASP A 1 132 ? 19.158 4.541 26.465 1.00 20.04 131 ASP A CA 1
ATOM 998 C C . ASP A 1 132 ? 20.212 5.608 26.087 1.00 18.94 131 ASP A C 1
ATOM 999 O O . ASP A 1 132 ? 21.405 5.311 25.890 1.00 21.87 131 ASP A O 1
ATOM 1004 N N A ASP A 1 133 ? 19.732 6.864 26.002 0.50 19.14 132 ASP A N 1
ATOM 1005 N N B ASP A 1 133 ? 19.745 6.851 25.929 0.50 19.97 132 ASP A N 1
ATOM 1006 C CA A ASP A 1 133 ? 20.568 8.106 25.969 0.50 19.28 132 ASP A CA 1
ATOM 1007 C CA B ASP A 1 133 ? 20.627 8.036 25.990 0.50 20.97 132 ASP A CA 1
ATOM 1008 C C A ASP A 1 133 ? 21.399 8.185 24.683 0.50 17.62 132 ASP A C 1
ATOM 1009 C C B ASP A 1 133 ? 21.378 8.309 24.696 0.50 18.52 132 ASP A C 1
ATOM 1010 O O A ASP A 1 133 ? 22.648 8.285 24.689 0.50 19.17 132 ASP A O 1
ATOM 1011 O O B ASP A 1 133 ? 22.565 8.733 24.737 0.50 19.19 132 ASP A O 1
ATOM 1020 N N . PHE A 1 134 ? 20.686 8.165 23.563 1.00 16.64 133 PHE A N 1
ATOM 1021 C CA . PHE A 1 134 ? 21.238 8.545 22.210 1.00 15.70 133 PHE A CA 1
ATOM 1022 C C . PHE A 1 134 ? 20.312 9.624 21.599 1.00 16.41 133 PHE A C 1
ATOM 1023 O O . PHE A 1 134 ? 19.137 9.674 21.912 1.00 16.59 133 PHE A O 1
ATOM 1031 N N . LEU A 1 135 ? 20.890 10.450 20.722 1.00 14.40 134 LEU A N 1
ATOM 1032 C CA . LEU A 1 135 ? 20.115 11.295 19.789 1.00 13.95 134 LEU A CA 1
ATOM 1033 C C . LEU A 1 135 ? 19.915 10.582 18.461 1.00 14.64 134 LEU A C 1
ATOM 1034 O O . LEU A 1 135 ? 20.822 9.824 18.018 1.00 15.11 134 LEU A O 1
ATOM 1039 N N . VAL A 1 136 ? 18.795 10.908 17.785 1.00 13.20 135 VAL A N 1
ATOM 1040 C CA . VAL A 1 136 ? 18.400 10.303 16.505 1.00 14.53 135 VAL A CA 1
ATOM 1041 C C . VAL A 1 136 ? 18.800 11.182 15.323 1.00 16.11 135 VAL A C 1
ATOM 1042 O O . VAL A 1 136 ? 18.419 12.385 15.281 1.00 15.41 135 VAL A O 1
ATOM 1046 N N . PHE A 1 137 ? 19.500 10.588 14.320 1.00 15.12 136 PHE A N 1
ATOM 1047 C CA . PHE A 1 137 ? 19.892 11.260 13.038 1.00 15.51 136 PHE A CA 1
ATOM 1048 C C . PHE A 1 137 ? 19.308 10.502 11.826 1.00 14.44 136 PHE A C 1
ATOM 1049 O O . PHE A 1 137 ? 19.052 9.286 11.856 1.00 14.96 136 PHE A O 1
ATOM 1057 N N . LEU A 1 138 ? 19.091 11.245 10.750 1.00 15.31 137 LEU A N 1
ATOM 1058 C CA . LEU A 1 138 ? 18.472 10.756 9.448 1.00 15.84 137 LEU A CA 1
ATOM 1059 C C . LEU A 1 138 ? 19.348 11.118 8.306 1.00 18.36 137 LEU A C 1
ATOM 1060 O O . LEU A 1 138 ? 19.865 12.233 8.250 1.00 20.19 137 LEU A O 1
ATOM 1065 N N . ARG A 1 139 ? 19.544 10.206 7.356 1.00 17.53 138 ARG A N 1
ATOM 1066 C CA . ARG A 1 139 ? 20.317 10.567 6.109 1.00 17.43 138 ARG A CA 1
ATOM 1067 C C . ARG A 1 139 ? 19.372 11.004 4.998 1.00 19.05 138 ARG A C 1
ATOM 1068 O O . ARG A 1 139 ? 18.424 10.352 4.675 1.00 19.74 138 ARG A O 1
ATOM 1076 N N . ARG A 1 140 ? 19.667 12.163 4.399 1.00 19.45 139 ARG A N 1
ATOM 1077 C CA . ARG A 1 140 ? 18.865 12.683 3.302 1.00 20.31 139 ARG A CA 1
ATOM 1078 C C . ARG A 1 140 ? 19.247 11.988 1.981 1.00 21.57 139 ARG A C 1
ATOM 1079 O O . ARG A 1 140 ? 20.409 11.626 1.784 1.00 20.79 139 ARG A O 1
ATOM 1087 N N . SER A 1 141 ? 18.264 11.799 1.134 1.00 25.61 140 SER A N 1
ATOM 1088 C CA . SER A 1 141 ? 18.508 11.259 -0.225 1.00 27.54 140 SER A CA 1
ATOM 1089 C C . SER A 1 141 ? 19.453 12.172 -0.983 1.00 27.55 140 SER A C 1
ATOM 1090 O O . SER A 1 141 ? 19.374 13.403 -0.826 1.00 26.32 140 SER A O 1
ATOM 1093 N N . ARG A 1 142 ? 20.277 11.580 -1.849 1.00 29.55 141 ARG A N 1
ATOM 1094 C CA . ARG A 1 142 ? 21.262 12.308 -2.698 1.00 29.83 141 ARG A CA 1
ATOM 1095 C C . ARG A 1 142 ? 20.542 12.892 -3.924 1.00 30.85 141 ARG A C 1
ATOM 1096 O O . ARG A 1 142 ? 21.183 13.614 -4.688 1.00 34.54 141 ARG A O 1
ATOM 1104 N N . GLN A 1 143 ? 19.243 12.602 -4.113 1.00 33.58 142 GLN A N 1
ATOM 1105 C CA . GLN A 1 143 ? 18.473 13.069 -5.284 1.00 38.76 142 GLN A CA 1
ATOM 1106 C C . GLN A 1 143 ? 17.546 14.296 -5.042 1.00 43.15 142 GLN A C 1
ATOM 1107 O O . GLN A 1 143 ? 16.973 14.851 -5.990 1.00 43.51 142 GLN A O 1
ATOM 1110 N N . VAL A 1 144 ? 17.403 14.742 -3.797 1.00 40.73 143 VAL A N 1
ATOM 1111 C CA . VAL A 1 144 ? 16.562 15.917 -3.505 1.00 36.26 143 VAL A CA 1
ATOM 1112 C C . VAL A 1 144 ? 17.288 17.239 -3.817 1.00 32.70 143 VAL A C 1
ATOM 1113 O O . VAL A 1 144 ? 18.467 17.257 -4.063 1.00 33.13 143 VAL A O 1
ATOM 1117 N N . ALA A 1 145 ? 16.556 18.354 -3.834 1.00 34.46 144 ALA A N 1
ATOM 1118 C CA . ALA A 1 145 ? 17.102 19.674 -4.159 1.00 35.57 144 ALA A CA 1
ATOM 1119 C C . ALA A 1 145 ? 17.886 20.374 -3.044 1.00 32.04 144 ALA A C 1
ATOM 1120 O O . ALA A 1 145 ? 18.929 21.007 -3.312 1.00 36.54 144 ALA A O 1
ATOM 1122 N N . GLU A 1 146 ? 17.378 20.273 -1.821 1.00 32.34 145 GLU A N 1
ATOM 1123 C CA . GLU A 1 146 ? 17.956 20.928 -0.657 1.00 31.84 145 GLU A CA 1
ATOM 1124 C C . GLU A 1 146 ? 18.844 19.965 0.119 1.00 26.44 145 GLU A C 1
ATOM 1125 O O . GLU A 1 146 ? 18.415 18.850 0.430 1.00 28.55 145 GLU A O 1
ATOM 1131 N N . ALA A 1 147 ? 20.074 20.379 0.349 1.00 25.54 146 ALA A N 1
ATOM 1132 C CA . ALA A 1 147 ? 20.991 19.616 1.206 1.00 25.80 146 ALA A CA 1
ATOM 1133 C C . ALA A 1 147 ? 21.077 18.100 0.832 1.00 26.04 146 ALA A C 1
ATOM 1134 O O . ALA A 1 147 ? 20.884 17.211 1.721 1.00 23.35 146 ALA A O 1
ATOM 1136 N N . PRO A 1 148 ? 21.273 17.774 -0.481 1.00 23.04 147 PRO A N 1
ATOM 1137 C CA . PRO A 1 148 ? 21.296 16.369 -0.844 1.00 24.18 147 PRO A CA 1
ATOM 1138 C C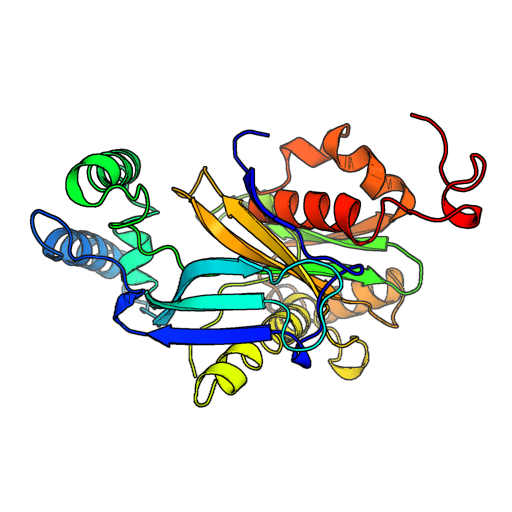 . PRO A 1 148 ? 22.448 15.581 -0.209 1.00 20.25 147 PRO A C 1
ATOM 1139 O O . PRO A 1 148 ? 23.543 16.064 -0.061 1.00 21.78 147 PRO A O 1
ATOM 1143 N N . GLY A 1 149 ? 22.107 14.402 0.251 1.00 20.48 148 GLY A N 1
ATOM 1144 C CA . GLY A 1 149 ? 23.087 13.495 0.839 1.00 19.81 148 GLY A CA 1
ATOM 1145 C C . GLY A 1 149 ? 23.525 13.839 2.228 1.00 18.76 148 GLY A C 1
ATOM 1146 O O . GLY A 1 149 ? 24.448 13.151 2.766 1.00 19.70 148 GLY A O 1
ATOM 1147 N N . LEU A 1 150 ? 23.021 14.925 2.832 1.00 18.57 149 LEU A N 1
ATOM 1148 C CA . LEU A 1 150 ? 23.506 15.357 4.125 1.00 19.10 149 LEU A CA 1
ATOM 1149 C C . LEU A 1 150 ? 22.705 14.684 5.284 1.00 17.93 149 LEU A C 1
ATOM 1150 O O . LEU A 1 150 ? 21.649 14.084 5.110 1.00 19.07 149 LEU A O 1
ATOM 1155 N N . VAL A 1 151 ? 23.312 14.793 6.466 1.00 17.74 150 VAL A N 1
ATOM 1156 C CA . VAL A 1 151 ? 22.667 14.302 7.731 1.00 18.13 150 VAL A CA 1
ATOM 1157 C C . VAL A 1 151 ? 21.664 15.385 8.239 1.00 17.11 150 VAL A C 1
ATOM 1158 O O . VAL A 1 151 ? 22.001 16.581 8.233 1.00 16.95 150 VAL A O 1
ATOM 1162 N N . ASP A 1 152 ? 20.488 14.980 8.655 1.00 16.64 151 ASP A N 1
ATOM 1163 C CA . ASP A 1 152 ? 19.463 15.847 9.263 1.00 17.72 151 ASP A CA 1
ATOM 1164 C C . ASP A 1 152 ? 18.989 15.266 10.622 1.00 16.14 151 ASP A C 1
ATOM 1165 O O . ASP A 1 152 ? 19.307 14.141 11.019 1.00 16.79 151 ASP A O 1
ATOM 1170 N N . VAL A 1 153 ? 18.154 16.009 11.281 1.00 15.42 152 VAL A N 1
ATOM 1171 C CA . VAL A 1 153 ? 17.380 15.518 12.451 1.00 16.31 152 VAL A CA 1
ATOM 1172 C C . VAL A 1 153 ? 15.901 15.566 12.048 1.00 14.89 152 VAL A C 1
ATOM 1173 O O . VAL A 1 153 ? 15.512 16.182 11.004 1.00 15.49 152 VAL A O 1
ATOM 1177 N N . PRO A 1 154 ? 14.977 14.919 12.790 1.00 15.64 153 PRO A N 1
ATOM 1178 C CA . PRO A 1 154 ? 13.565 15.021 12.435 1.00 16.25 153 PRO A CA 1
ATOM 1179 C C . PRO A 1 154 ? 13.038 16.452 12.409 1.00 18.72 153 PRO A C 1
ATOM 1180 O O . PRO A 1 154 ? 13.444 17.272 13.269 1.00 18.09 153 PRO A O 1
ATOM 1184 N N . GLY A 1 155 ? 12.140 16.749 11.484 1.00 19.19 154 GLY A N 1
ATOM 1185 C CA . GLY A 1 155 ? 11.534 18.093 11.364 1.00 19.32 154 GLY A CA 1
ATOM 1186 C C . GLY A 1 155 ? 10.820 18.370 10.107 1.00 22.88 154 GLY A C 1
ATOM 1187 O O . GLY A 1 155 ? 10.609 17.445 9.304 1.00 23.60 154 GLY A O 1
ATOM 1188 N N . GLY A 1 156 ? 10.411 19.620 9.929 1.00 21.74 155 GLY A N 1
ATOM 1189 C CA . GLY A 1 156 ? 9.650 19.977 8.732 1.00 22.22 155 GLY A CA 1
ATOM 1190 C C . GLY A 1 156 ? 9.256 21.437 8.777 1.00 25.20 155 GLY A C 1
ATOM 1191 O O . GLY A 1 156 ? 9.902 22.221 9.496 1.00 24.81 155 GLY A O 1
ATOM 1192 N N . HIS A 1 157 ? 8.348 21.854 7.890 1.00 26.05 156 HIS A N 1
ATOM 1193 C CA . HIS A 1 157 ? 7.967 23.281 7.779 1.00 25.28 156 HIS A CA 1
ATOM 1194 C C . HIS A 1 157 ? 6.458 23.371 7.928 1.00 26.00 156 HIS A C 1
ATOM 1195 O O . HIS A 1 157 ? 5.718 23.090 6.925 1.00 28.52 156 HIS A O 1
ATOM 1202 N N . PRO A 1 158 ? 5.925 23.660 9.149 1.00 25.02 157 PRO A N 1
ATOM 1203 C CA . PRO A 1 158 ? 4.465 23.531 9.374 1.00 27.30 157 PRO A CA 1
ATOM 1204 C C . PRO A 1 158 ? 3.559 24.476 8.544 1.00 25.64 157 PRO A C 1
ATOM 1205 O O . PRO A 1 158 ? 3.971 25.562 8.201 1.00 24.60 157 PRO A O 1
ATOM 1209 N N . GLU A 1 159 ? 2.437 23.926 8.096 1.00 33.71 158 GLU A N 1
ATOM 1210 C CA . GLU A 1 159 ? 1.404 24.661 7.358 1.00 33.74 158 GLU A CA 1
ATOM 1211 C C . GLU A 1 159 ? 0.318 25.144 8.320 1.00 28.43 158 GLU A C 1
ATOM 1212 O O . GLU A 1 159 ? -0.223 24.297 8.957 1.00 37.33 158 GLU A O 1
ATOM 1218 N N . PRO A 1 160 ? -0.049 26.453 8.408 1.00 26.55 159 PRO A N 1
ATOM 1219 C CA . PRO A 1 160 ? -1.139 27.116 9.096 1.00 28.07 159 PRO A CA 1
ATOM 1220 C C . PRO A 1 160 ? -2.551 26.429 8.876 1.00 39.60 159 PRO A C 1
ATOM 1221 O O . PRO A 1 160 ? -2.939 26.178 7.738 1.00 32.53 159 PRO A O 1
ATOM 1225 N N . GLN A 1 161 ? -3.253 26.116 9.981 1.00 45.16 160 GLN A N 1
ATOM 1226 C CA . GLN A 1 161 ? -4.580 25.412 10.016 1.00 42.41 160 GLN A CA 1
ATOM 1227 C C . GLN A 1 161 ? -4.793 24.308 9.007 1.00 47.66 160 GLN A C 1
ATOM 1228 O O . GLN A 1 161 ? -5.952 23.997 8.689 1.00 41.19 160 GLN A O 1
ATOM 1230 N N . ASP A 1 173 ? -3.039 37.096 22.564 1.00 52.36 172 ASP A N 1
ATOM 1231 C CA . ASP A 1 173 ? -2.812 35.681 22.469 1.00 42.57 172 ASP A CA 1
ATOM 1232 C C . ASP A 1 173 ? -4.124 34.909 22.099 1.00 41.65 172 ASP A C 1
ATOM 1233 O O . ASP A 1 173 ? -4.235 33.700 22.374 1.00 35.33 172 ASP A O 1
ATOM 1235 N N . LEU A 1 174 ? -5.095 35.551 21.444 1.00 50.24 173 LEU A N 1
ATOM 1236 C CA . LEU A 1 174 ? -6.382 34.887 21.248 1.00 40.48 173 LEU A CA 1
ATOM 1237 C C . LEU A 1 174 ? -6.519 34.027 20.012 1.00 40.81 173 LEU A C 1
ATOM 1238 O O . LEU A 1 174 ? -7.198 33.022 20.073 1.00 54.61 173 LEU A O 1
ATOM 1243 N N . ALA A 1 175 ? -5.883 34.367 18.910 1.00 40.77 174 ALA A N 1
ATOM 1244 C CA . ALA A 1 175 ? -5.531 33.307 17.893 1.00 43.18 174 ALA A CA 1
ATOM 1245 C C . ALA A 1 175 ? -4.059 32.790 18.126 1.00 40.03 174 ALA A C 1
ATOM 1246 O O . ALA A 1 175 ? -3.748 31.689 17.647 1.00 28.99 174 ALA A O 1
ATOM 1248 N N . GLY A 1 176 ? -3.204 33.631 18.787 1.00 39.56 175 GLY A N 1
ATOM 1249 C CA . GLY A 1 176 ? -1.866 33.319 19.422 1.00 27.91 175 GLY A CA 1
ATOM 1250 C C . GLY A 1 176 ? -1.697 31.928 20.027 1.00 24.17 175 GLY A C 1
ATOM 1251 O O . GLY A 1 176 ? -0.774 31.136 19.586 1.00 22.44 175 GLY A O 1
ATOM 1252 N N . GLN A 1 177 ? -2.557 31.535 20.945 1.00 24.67 176 GLN A N 1
ATOM 1253 C CA . GLN A 1 177 ? -2.383 30.234 21.627 1.00 24.58 176 GLN A CA 1
ATOM 1254 C C . GLN A 1 177 ? -2.630 29.037 20.719 1.00 23.62 176 GLN A C 1
ATOM 1255 O O . GLN A 1 177 ? -1.963 27.983 20.911 1.00 21.77 176 GLN A O 1
ATOM 1261 N N . LEU A 1 178 ? -3.522 29.194 19.739 1.00 23.19 177 LEU A N 1
ATOM 1262 C CA . LEU A 1 178 ? -3.715 28.097 18.794 1.00 23.93 177 LEU A CA 1
ATOM 1263 C C . LEU A 1 178 ? -2.517 27.971 17.858 1.00 21.16 177 LEU A C 1
ATOM 1264 O O . LEU A 1 178 ? -2.177 26.823 17.493 1.00 22.62 177 LEU A O 1
ATOM 1269 N N . VAL A 1 179 ? -1.868 29.088 17.510 1.00 19.43 178 VAL A N 1
ATOM 1270 C CA . VAL A 1 179 ? -0.677 29.048 16.722 1.00 19.59 178 VAL A CA 1
ATOM 1271 C C . VAL A 1 179 ? 0.489 28.340 17.462 1.00 17.65 178 VAL A C 1
ATOM 1272 O O . VAL A 1 179 ? 1.173 27.484 16.877 1.00 16.94 178 VAL A O 1
ATOM 1276 N N . VAL A 1 180 ? 0.699 28.696 18.715 1.00 17.11 179 VAL A N 1
ATOM 1277 C CA . VAL A 1 180 ? 1.728 28.021 19.551 1.00 17.22 179 VAL A CA 1
ATOM 1278 C C . VAL A 1 180 ? 1.394 26.523 19.608 1.00 17.63 179 VAL A C 1
ATOM 1279 O O . VAL A 1 180 ? 2.308 25.659 19.454 1.00 16.78 179 VAL A O 1
ATOM 1283 N N . HIS A 1 181 ? 0.129 26.139 19.840 1.00 16.78 180 HIS A N 1
ATOM 1284 C CA . HIS A 1 181 ? -0.229 24.729 19.835 1.00 19.03 180 HIS A CA 1
ATOM 1285 C C . HIS A 1 181 ? 0.100 24.043 18.539 1.00 19.25 180 HIS A C 1
ATOM 1286 O O . HIS A 1 181 ? 0.624 22.885 18.585 1.00 17.33 180 HIS A O 1
ATOM 1293 N N . GLU A 1 182 ? -0.159 24.707 17.383 1.00 18.60 181 GLU A N 1
ATOM 1294 C CA A GLU A 1 182 ? 0.157 24.082 16.109 0.75 19.37 181 GLU A CA 1
ATOM 1295 C CA B GLU A 1 182 ? 0.169 24.130 16.081 0.25 17.99 181 GLU A CA 1
ATOM 1296 C C . GLU A 1 182 ? 1.680 23.845 15.951 1.00 18.42 181 GLU A C 1
ATOM 1297 O O . GLU A 1 182 ? 2.099 22.792 15.387 1.00 18.02 181 GLU A O 1
ATOM 1308 N N . LEU A 1 183 ? 2.509 24.790 16.429 1.00 15.46 182 LEU A N 1
ATOM 1309 C CA . LEU A 1 183 ? 3.974 24.601 16.320 1.00 16.06 182 LEU A CA 1
ATOM 1310 C C . LEU A 1 183 ? 4.449 23.380 17.125 1.00 14.60 182 LEU A C 1
ATOM 1311 O O . LEU A 1 183 ? 5.276 22.560 16.602 1.00 15.87 182 LEU A O 1
ATOM 1316 N N . PHE A 1 184 ? 4.053 23.295 18.388 1.00 14.39 183 PHE A N 1
ATOM 1317 C CA . PHE A 1 184 ? 4.435 22.180 19.242 1.00 15.41 183 PHE A CA 1
ATOM 1318 C C . PHE A 1 184 ? 3.849 20.848 18.700 1.00 16.29 183 PHE A C 1
ATOM 1319 O O . PHE A 1 184 ? 4.549 19.815 18.684 1.00 17.34 183 PHE A O 1
ATOM 1327 N N A SER A 1 185 ? 2.591 20.848 18.261 0.50 14.68 184 SER A N 1
ATOM 1328 N N B SER A 1 185 ? 2.598 20.828 18.264 0.50 16.07 184 SER A N 1
ATOM 1329 C CA A SER A 1 185 ? 2.016 19.648 17.595 0.50 15.32 184 SER A CA 1
ATOM 1330 C CA B SER A 1 185 ? 2.069 19.566 17.709 0.50 17.59 184 SER A CA 1
ATOM 1331 C C A SER A 1 185 ? 2.799 19.186 16.399 0.50 15.33 184 SER A C 1
ATOM 1332 C C B SER A 1 185 ? 2.735 19.171 16.356 0.50 16.49 184 SER A C 1
ATOM 1333 O O A SER A 1 185 ? 2.991 17.953 16.212 0.50 16.21 184 SER A O 1
ATOM 1334 O O B SER A 1 185 ? 2.831 17.960 16.029 0.50 15.96 184 SER A O 1
ATOM 1339 N N . SER A 1 186 ? 3.165 20.141 15.567 1.00 16.35 185 SER A N 1
ATOM 1340 C CA . SER A 1 186 ? 3.836 19.847 14.306 1.00 16.58 185 SER A CA 1
ATOM 1341 C C . SER A 1 186 ? 5.156 19.046 14.505 1.00 15.81 185 SER A C 1
ATOM 1342 O O . SER A 1 186 ? 5.510 18.137 13.689 1.00 17.82 185 SER A O 1
ATOM 1345 N N . VAL A 1 187 ? 5.923 19.416 15.561 1.00 14.56 186 VAL A N 1
ATOM 1346 C CA . VAL A 1 187 ? 7.222 18.694 15.737 1.00 17.02 186 VAL A CA 1
ATOM 1347 C C . VAL A 1 187 ? 6.949 17.232 16.102 1.00 16.18 186 VAL A C 1
ATOM 1348 O O . VAL A 1 187 ? 7.593 16.339 15.575 1.00 15.83 186 VAL A O 1
ATOM 1352 N N . LEU A 1 188 ? 5.934 16.946 16.943 1.00 15.58 187 LEU A N 1
ATOM 1353 C CA . LEU A 1 188 ? 5.536 15.550 17.217 1.00 16.22 187 LEU A CA 1
ATOM 1354 C C . LEU A 1 188 ? 5.039 14.831 15.994 1.00 16.21 187 LEU A C 1
ATOM 1355 O O . LEU A 1 188 ? 5.366 13.660 15.814 1.00 16.71 187 LEU A O 1
ATOM 1360 N N . GLN A 1 189 ? 4.161 15.494 15.233 1.00 15.05 188 GLN A N 1
ATOM 1361 C CA . GLN A 1 189 ? 3.600 14.872 14.036 1.00 18.29 188 GLN A CA 1
ATOM 1362 C C . GLN A 1 189 ? 4.723 14.533 13.064 1.00 17.26 188 GLN A C 1
ATOM 1363 O O . GLN A 1 189 ? 4.629 13.449 12.429 1.00 18.78 188 GLN A O 1
ATOM 1369 N N . GLU A 1 190 ? 5.750 15.364 12.891 1.00 17.67 189 GLU A N 1
ATOM 1370 C CA . GLU A 1 190 ? 6.871 15.102 11.936 1.00 16.80 189 GLU A CA 1
ATOM 1371 C C . GLU A 1 190 ? 7.683 13.916 12.416 1.00 17.71 189 GLU A C 1
ATOM 1372 O O . GLU A 1 190 ? 8.096 13.076 11.613 1.00 19.09 189 GLU A O 1
ATOM 1378 N N . ILE A 1 191 ? 7.856 13.760 13.758 1.00 17.01 190 ILE A N 1
ATOM 1379 C CA . ILE A 1 191 ? 8.486 12.557 14.309 1.00 16.48 190 ILE A CA 1
ATOM 1380 C C . ILE A 1 191 ? 7.659 11.298 13.997 1.00 18.11 190 ILE A C 1
ATOM 1381 O O . ILE A 1 191 ? 8.230 10.263 13.587 1.00 19.86 190 ILE A O 1
ATOM 1386 N N . CYS A 1 192 ? 6.362 11.350 14.250 1.00 17.72 191 CYS A N 1
ATOM 1387 C CA . CYS A 1 192 ? 5.467 10.199 13.962 1.00 18.84 191 CYS A CA 1
ATOM 1388 C C . CYS A 1 192 ? 5.466 9.855 12.461 1.00 19.38 191 CYS A C 1
ATOM 1389 O O . CYS A 1 192 ? 5.540 8.666 12.068 1.00 22.55 191 CYS A O 1
ATOM 1392 N N . ASP A 1 193 ? 5.406 10.855 11.610 1.00 18.81 192 ASP A N 1
ATOM 1393 C CA . ASP A 1 193 ? 5.354 10.588 10.115 1.00 19.64 192 ASP A CA 1
ATOM 1394 C C . ASP A 1 193 ? 6.656 10.054 9.544 1.00 19.68 192 ASP A C 1
ATOM 1395 O O . ASP A 1 193 ? 6.600 9.094 8.725 1.00 22.01 192 ASP A O 1
ATOM 1400 N N . GLU A 1 194 ? 7.817 10.542 9.951 1.00 18.01 193 GLU A N 1
ATOM 1401 C CA . GLU A 1 194 ? 9.112 10.129 9.384 1.00 19.34 193 GLU A CA 1
ATOM 1402 C C . GLU A 1 194 ? 9.793 8.994 10.127 1.00 21.51 193 GLU A C 1
ATOM 1403 O O . GLU A 1 194 ? 10.391 8.134 9.508 1.00 21.28 193 GLU A O 1
ATOM 1409 N N . VAL A 1 195 ? 9.744 8.995 11.465 1.00 19.62 194 VAL A N 1
ATOM 1410 C CA . VAL A 1 195 ? 10.368 7.984 12.228 1.00 19.33 194 VAL A CA 1
ATOM 1411 C C . VAL A 1 195 ? 9.415 6.813 12.527 1.00 17.77 194 VAL A C 1
ATOM 1412 O O . VAL A 1 195 ? 9.898 5.728 12.903 1.00 21.63 194 VAL A O 1
ATOM 1416 N N . ASN A 1 196 ? 8.101 6.934 12.288 1.00 19.02 195 ASN A N 1
ATOM 1417 C CA . ASN A 1 196 ? 7.139 5.879 12.519 1.00 22.55 195 ASN A CA 1
ATOM 1418 C C . ASN A 1 196 ? 6.984 5.441 13.993 1.00 23.82 195 ASN A C 1
ATOM 1419 O O . ASN A 1 196 ? 6.600 4.310 14.343 1.00 24.42 195 ASN A O 1
ATOM 1424 N N . LEU A 1 197 ? 7.212 6.389 14.901 1.00 21.08 196 LEU A N 1
ATOM 1425 C CA . LEU A 1 197 ? 7.026 6.154 16.323 1.00 19.95 196 LEU A CA 1
ATOM 1426 C C . LEU A 1 197 ? 5.581 6.397 16.772 1.00 18.88 196 LEU A C 1
ATOM 1427 O O . LEU A 1 197 ? 4.928 7.346 16.297 1.00 21.08 196 LEU A O 1
ATOM 1432 N N . PRO A 1 198 ? 5.071 5.576 17.708 1.00 18.98 197 PRO A N 1
ATOM 1433 C CA . PRO A 1 198 ? 3.793 5.892 18.307 1.00 18.79 197 PRO A CA 1
ATOM 1434 C C . PRO A 1 198 ? 3.808 7.239 19.053 1.00 19.16 197 PRO A C 1
ATOM 1435 O O . PRO A 1 198 ? 4.760 7.512 19.833 1.00 17.48 197 PRO A O 1
ATOM 1439 N N . LEU A 1 199 ? 2.761 8.031 18.873 1.00 17.38 198 LEU A N 1
ATOM 1440 C CA . LEU A 1 199 ? 2.661 9.341 19.602 1.00 16.85 198 LEU A CA 1
ATOM 1441 C C . LEU A 1 199 ? 2.809 9.228 21.099 1.00 17.48 198 LEU A C 1
ATOM 1442 O O . LEU A 1 199 ? 3.489 10.073 21.775 1.00 17.01 198 LEU A O 1
ATOM 1447 N N . LEU A 1 200 ? 2.251 8.133 21.697 1.00 17.19 199 LEU A N 1
ATOM 1448 C CA . LEU A 1 200 ? 2.331 7.954 23.138 1.00 18.84 199 LEU A CA 1
ATOM 1449 C C . LEU A 1 200 ? 3.671 7.564 23.690 1.00 19.10 199 LEU A C 1
ATOM 1450 O O . LEU A 1 200 ? 3.819 7.449 24.921 1.00 20.63 199 LEU A O 1
ATOM 1455 N N . THR A 1 201 ? 4.682 7.369 22.841 1.00 17.90 200 THR A N 1
ATOM 1456 C CA . THR A 1 201 ? 6.057 7.168 23.342 1.00 17.31 200 THR A CA 1
ATOM 1457 C C . THR A 1 201 ? 6.846 8.499 23.445 1.00 17.37 200 THR A C 1
ATOM 1458 O O . THR A 1 201 ? 8.034 8.482 23.884 1.00 18.96 200 THR A O 1
ATOM 1462 N N . LEU A 1 202 ? 6.213 9.621 23.101 1.00 17.05 201 LEU A N 1
ATOM 1463 C CA . LEU A 1 202 ? 6.940 10.970 23.077 1.00 15.64 201 LEU A CA 1
ATOM 1464 C C . LEU A 1 202 ? 6.485 11.901 24.185 1.00 17.56 2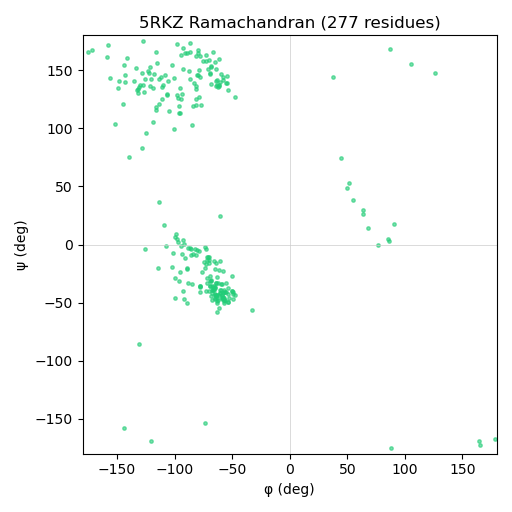01 LEU A C 1
ATOM 1465 O O . LEU A 1 202 ? 5.310 12.070 24.476 1.00 18.73 201 LEU A O 1
ATOM 1470 N N . SER A 1 203 ? 7.442 12.571 24.806 1.00 16.73 202 SER A N 1
ATOM 1471 C CA . SER A 1 203 ? 7.197 13.655 25.781 1.00 17.75 202 SER A CA 1
ATOM 1472 C C . SER A 1 203 ? 6.648 14.921 25.125 1.00 15.76 202 SER A C 1
ATOM 1473 O O . SER A 1 203 ? 6.801 15.100 23.906 1.00 17.74 202 SER A O 1
ATOM 1476 N N . GLN A 1 204 ? 6.005 15.784 25.900 1.00 17.62 203 GLN A N 1
ATOM 1477 C CA . GLN A 1 204 ? 5.709 17.103 25.369 1.00 17.28 203 GLN A CA 1
ATOM 1478 C C . GLN A 1 204 ? 7.050 17.855 25.012 1.00 16.21 203 GLN A C 1
ATOM 1479 O O . GLN A 1 204 ? 7.965 17.843 25.851 1.00 19.15 203 GLN A O 1
ATOM 1485 N N . PRO A 1 205 ? 7.096 18.536 23.855 1.00 14.53 204 PRO A N 1
ATOM 1486 C CA . PRO A 1 205 ? 8.399 19.177 23.465 1.00 14.98 204 PRO A CA 1
ATOM 1487 C C . PRO A 1 205 ? 8.767 20.357 24.402 1.00 15.21 204 PRO A C 1
ATOM 1488 O O . PRO A 1 205 ? 7.857 20.993 25.016 1.00 15.45 204 PRO A O 1
ATOM 1492 N N . LEU A 1 206 ? 10.072 20.650 24.549 1.00 14.04 205 LEU A N 1
ATOM 1493 C CA . LEU A 1 206 ? 10.542 21.899 25.101 1.00 14.44 205 LEU A CA 1
ATOM 1494 C C . LEU A 1 206 ? 11.205 22.703 23.994 1.00 14.47 205 LEU A C 1
ATOM 1495 O O . LEU A 1 206 ? 12.058 22.129 23.236 1.00 14.96 205 LEU A O 1
ATOM 1500 N N . LEU A 1 207 ? 10.937 24.006 23.872 1.00 13.58 206 LEU A N 1
ATOM 1501 C CA . LEU A 1 207 ? 11.632 24.835 22.886 1.00 12.58 206 LEU A CA 1
ATOM 1502 C C . LEU A 1 207 ? 13.051 25.177 23.395 1.00 14.07 206 LEU A C 1
ATOM 1503 O O . LEU A 1 207 ? 13.215 25.829 24.487 1.00 14.79 206 LEU A O 1
ATOM 1508 N N . LEU A 1 208 ? 14.111 24.777 22.661 1.00 12.95 207 LEU A N 1
ATOM 1509 C CA . LEU A 1 208 ? 15.489 25.106 23.058 1.00 13.24 207 LEU A CA 1
ATOM 1510 C C . LEU A 1 208 ? 15.920 26.472 22.578 1.00 12.72 207 LEU A C 1
ATOM 1511 O O . LEU A 1 208 ? 16.730 27.136 23.235 1.00 14.15 207 LEU A O 1
ATOM 1516 N N . GLY A 1 209 ? 15.454 26.915 21.401 1.00 13.40 208 GLY A N 1
ATOM 1517 C CA . GLY A 1 209 ? 15.891 28.179 20.785 1.00 14.05 208 GLY A CA 1
ATOM 1518 C C . GLY A 1 209 ? 15.508 28.231 19.313 1.00 13.73 208 GLY A C 1
ATOM 1519 O O . GLY A 1 209 ? 14.675 27.399 18.840 1.00 13.52 208 GLY A O 1
ATOM 1520 N N . ILE A 1 210 ? 16.047 29.224 18.627 1.00 13.91 209 ILE A N 1
ATOM 1521 C CA . ILE A 1 210 ? 15.819 29.429 17.186 1.00 13.48 209 ILE A CA 1
ATOM 1522 C C . ILE A 1 210 ? 17.185 29.663 16.508 1.00 14.23 209 ILE A C 1
ATOM 1523 O O . ILE A 1 210 ? 17.989 30.454 17.048 1.00 14.50 209 ILE A O 1
ATOM 1528 N N . ALA A 1 211 ? 17.415 28.979 15.378 1.00 14.33 210 ALA A N 1
ATOM 1529 C CA . ALA A 1 211 ? 18.604 29.118 14.607 1.00 15.61 210 ALA A CA 1
ATOM 1530 C C . ALA A 1 211 ? 18.320 29.514 13.181 1.00 16.25 210 ALA A C 1
ATOM 1531 O O . ALA A 1 211 ? 17.268 29.145 12.680 1.00 19.04 210 ALA A O 1
ATOM 1533 N N . ARG A 1 212 ? 19.245 30.264 12.547 1.00 16.27 211 ARG A N 1
ATOM 1534 C CA . ARG A 1 212 ? 19.109 30.666 11.148 1.00 19.45 211 ARG A CA 1
ATOM 1535 C C . ARG A 1 212 ? 20.153 29.987 10.226 1.00 16.65 211 ARG A C 1
ATOM 1536 O O . ARG A 1 212 ? 21.274 29.885 10.657 1.00 18.71 211 ARG A O 1
ATOM 1544 N N . ASN A 1 213 ? 19.734 29.661 9.011 1.00 20.26 212 ASN A N 1
ATOM 1545 C CA . ASN A 1 213 ? 20.470 28.989 7.924 1.00 20.13 212 ASN A CA 1
ATOM 1546 C C . ASN A 1 213 ? 20.889 30.101 6.987 1.00 21.57 212 ASN A C 1
ATOM 1547 O O . ASN A 1 213 ? 20.094 30.585 6.208 1.00 22.93 212 ASN A O 1
ATOM 1552 N N . GLU A 1 214 ? 22.116 30.503 7.122 1.00 22.22 213 GLU A N 1
ATOM 1553 C CA . GLU A 1 214 ? 22.676 31.549 6.243 1.00 25.70 213 GLU A CA 1
ATOM 1554 C C . GLU A 1 214 ? 22.959 31.078 4.801 1.00 28.62 213 GLU A C 1
ATOM 1555 O O . GLU A 1 214 ? 23.004 31.875 3.872 1.00 28.90 213 GLU A O 1
ATOM 1561 N N . THR A 1 215 ? 23.018 29.772 4.570 1.00 26.14 214 THR A N 1
ATOM 1562 C CA . THR A 1 215 ? 23.061 29.256 3.169 1.00 25.76 214 THR A CA 1
ATOM 1563 C C . THR A 1 215 ? 21.711 29.336 2.443 1.00 27.86 214 THR A C 1
ATOM 1564 O O . THR A 1 215 ? 21.633 29.219 1.202 1.00 35.11 214 THR A O 1
ATOM 1568 N N . SER A 1 216 ? 20.632 29.544 3.194 1.00 25.26 215 SER A N 1
ATOM 1569 C CA . SER A 1 216 ? 19.317 29.775 2.648 1.00 25.69 215 SER A CA 1
ATOM 1570 C C . SER A 1 216 ? 18.763 31.210 2.925 1.00 21.88 215 SER A C 1
ATOM 1571 O O . SER A 1 216 ? 17.522 31.399 3.139 1.00 20.48 215 SER A O 1
ATOM 1574 N N . ALA A 1 217 ? 19.686 32.208 2.896 1.00 19.51 216 ALA A N 1
ATOM 1575 C CA . ALA A 1 217 ? 19.380 33.659 3.018 1.00 18.31 216 ALA A CA 1
ATOM 1576 C C . ALA A 1 217 ? 18.781 34.018 4.367 1.00 21.04 216 ALA A C 1
ATOM 1577 O O . ALA A 1 217 ? 18.162 35.028 4.511 1.00 18.94 216 ALA A O 1
ATOM 1579 N N . GLY A 1 218 ? 19.080 33.233 5.388 1.00 20.68 217 GLY A N 1
ATOM 1580 C CA . GLY A 1 218 ? 18.692 33.540 6.740 1.00 22.42 217 GLY A CA 1
ATOM 1581 C C . GLY A 1 218 ? 17.361 33.003 7.188 1.00 21.32 217 GLY A C 1
ATOM 1582 O O . GLY A 1 218 ? 16.898 33.427 8.299 1.00 27.92 217 GLY A O 1
ATOM 1583 N N . ARG A 1 219 ? 16.772 32.008 6.489 1.00 21.14 218 ARG A N 1
ATOM 1584 C CA . ARG A 1 219 ? 15.529 31.414 7.027 1.00 22.14 218 ARG A CA 1
ATOM 1585 C C . ARG A 1 219 ? 15.728 30.602 8.325 1.00 22.57 218 ARG A C 1
ATOM 1586 O O . ARG A 1 219 ? 16.748 29.907 8.475 1.00 25.82 218 ARG A O 1
ATOM 1594 N N . ALA A 1 220 ? 14.781 30.796 9.234 1.00 21.77 219 ALA A N 1
ATOM 1595 C CA . ALA A 1 220 ? 14.963 30.331 10.609 1.00 19.99 219 ALA A CA 1
ATOM 1596 C C . ALA A 1 220 ? 14.203 29.022 10.916 1.00 20.40 219 ALA A C 1
ATOM 1597 O O . ALA A 1 220 ? 13.219 28.712 10.310 1.00 21.21 219 ALA A O 1
ATOM 1599 N N . SER A 1 221 ? 14.679 28.245 11.886 1.00 17.98 220 SER A N 1
ATOM 1600 C CA . SER A 1 221 ? 13.956 27.070 12.410 1.00 16.94 220 SER A CA 1
ATOM 1601 C C . SER A 1 221 ? 13.912 27.109 13.936 1.00 15.83 220 SER A C 1
ATOM 1602 O O . SER A 1 221 ? 14.945 27.398 14.597 1.00 16.05 220 SER A O 1
ATOM 1605 N N . ALA A 1 222 ? 12.743 26.815 14.511 1.00 13.83 221 ALA A N 1
ATOM 1606 C CA . ALA A 1 222 ? 12.596 26.590 15.974 1.00 13.89 221 ALA A CA 1
ATOM 1607 C C . ALA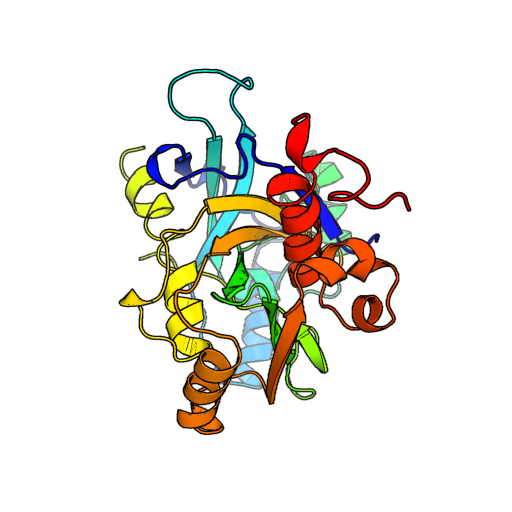 A 1 222 ? 13.071 25.198 16.305 1.00 14.96 221 ALA A C 1
ATOM 1608 O O . ALA A 1 222 ? 12.574 24.191 15.654 1.00 17.65 221 ALA A O 1
ATOM 1610 N N . GLU A 1 223 ? 13.991 25.033 17.272 1.00 13.54 222 GLU A N 1
ATOM 1611 C CA . GLU A 1 223 ? 14.607 23.775 17.619 1.00 14.17 222 GLU A CA 1
ATOM 1612 C C . GLU A 1 223 ? 14.141 23.304 19.005 1.00 13.01 222 GLU A C 1
ATOM 1613 O O . GLU A 1 223 ? 14.156 24.080 19.995 1.00 13.18 222 GLU A O 1
ATOM 1619 N N . PHE A 1 224 ? 13.613 22.077 19.049 1.00 13.86 223 PHE A N 1
ATOM 1620 C CA . PHE A 1 224 ? 12.948 21.490 20.255 1.00 13.60 223 PHE A CA 1
ATOM 1621 C C . PHE A 1 224 ? 13.718 20.290 20.807 1.00 15.79 223 PHE A C 1
ATOM 1622 O O . PHE A 1 224 ? 14.469 19.640 20.060 1.00 15.68 223 PHE A O 1
ATOM 1630 N N . TYR A 1 225 ? 13.524 19.994 22.090 1.00 13.28 224 TYR A N 1
ATOM 1631 C CA . TYR A 1 225 ? 13.966 18.751 22.718 1.00 14.20 224 TYR A CA 1
ATOM 1632 C C . TYR A 1 225 ? 12.751 17.875 22.972 1.00 14.59 224 TYR A C 1
ATOM 1633 O O . TYR A 1 225 ? 11.775 18.337 23.579 1.00 14.91 224 TYR A O 1
ATOM 1642 N N . VAL A 1 226 ? 12.819 16.609 22.539 1.00 13.21 225 VAL A N 1
ATOM 1643 C CA . VAL A 1 226 ? 11.766 15.611 22.730 1.00 14.15 225 VAL A CA 1
ATOM 1644 C C . VAL A 1 226 ? 12.397 14.332 23.249 1.00 15.59 225 VAL A C 1
ATOM 1645 O O . VAL A 1 226 ? 13.408 13.874 22.690 1.00 14.91 225 VAL A O 1
ATOM 1649 N N . GLN A 1 227 ? 11.802 13.745 24.306 1.00 14.50 226 GLN A N 1
ATOM 1650 C CA A GLN A 1 227 ? 12.283 12.471 24.845 0.50 16.05 226 GLN A CA 1
ATOM 1651 C CA B GLN A 1 227 ? 12.306 12.457 24.831 0.50 15.97 226 GLN A CA 1
ATOM 1652 C C . GLN A 1 227 ? 11.350 11.362 24.413 1.00 16.21 226 GLN A C 1
ATOM 1653 O O . GLN A 1 227 ? 10.123 11.576 24.427 1.00 18.67 226 GLN A O 1
ATOM 1664 N N . CYS A 1 228 ? 11.924 10.194 24.069 1.00 16.68 227 CYS A N 1
ATOM 1665 C CA . CYS A 1 228 ? 11.168 9.006 23.708 1.00 17.59 227 CYS A CA 1
ATOM 1666 C C . CYS A 1 228 ? 11.403 7.924 24.786 1.00 17.94 227 CYS A C 1
ATOM 1667 O O . CYS A 1 228 ? 12.543 7.731 25.269 1.00 19.13 227 CYS A O 1
ATOM 1670 N N . SER A 1 229 ? 10.326 7.179 25.073 1.00 17.61 228 SER A N 1
ATOM 1671 C CA . SER A 1 229 ? 10.383 6.062 26.060 1.00 19.62 228 SER A CA 1
ATOM 1672 C C . SER A 1 229 ? 10.952 4.779 25.486 1.00 18.28 228 SER A C 1
ATOM 1673 O O . SER A 1 229 ? 11.230 3.798 26.249 1.00 20.06 228 SER A O 1
ATOM 1676 N N . LEU A 1 230 ? 11.163 4.710 24.158 1.00 17.28 229 LEU A N 1
ATOM 1677 C CA . LEU A 1 230 ? 11.817 3.550 23.480 1.00 17.92 229 LEU A CA 1
ATOM 1678 C C . LEU A 1 230 ? 13.327 3.664 23.439 1.00 19.96 229 LEU A C 1
ATOM 1679 O O . LEU A 1 230 ? 13.909 4.797 23.432 1.00 18.99 229 LEU A O 1
ATOM 1684 N N . THR A 1 231 ? 14.002 2.513 23.468 1.00 16.93 230 THR A N 1
ATOM 1685 C CA . THR A 1 231 ? 15.432 2.450 23.221 1.00 18.30 230 THR A CA 1
ATOM 1686 C C . THR A 1 231 ? 15.812 2.661 21.748 1.00 16.46 230 THR A C 1
ATOM 1687 O O . THR A 1 231 ? 14.954 2.529 20.832 1.00 19.76 230 THR A O 1
ATOM 1691 N N . SER A 1 232 ? 17.081 2.952 21.498 1.00 17.60 231 SER A N 1
ATOM 1692 C CA . SER A 1 232 ? 17.624 3.069 20.148 1.00 18.51 231 SER A CA 1
ATOM 1693 C C . SER A 1 232 ? 17.235 1.846 19.273 1.00 19.69 231 SER A C 1
ATOM 1694 O O . SER A 1 232 ? 16.835 1.986 18.107 1.00 17.77 231 SER A O 1
ATOM 1697 N N . GLU A 1 233 ? 17.397 0.624 19.827 1.00 18.95 232 GLU A N 1
ATOM 1698 C CA . GLU A 1 233 ? 17.028 -0.569 19.040 1.00 19.83 232 GLU A CA 1
ATOM 1699 C C . GLU A 1 233 ? 15.559 -0.599 18.640 1.00 17.53 232 GLU A C 1
ATOM 1700 O O . GLU A 1 233 ? 15.176 -0.898 17.478 1.00 19.15 232 GLU A O 1
ATOM 1706 N N . GLN A 1 234 ? 14.695 -0.207 19.592 1.00 18.68 233 GLN A N 1
ATOM 1707 C CA . GLN A 1 234 ? 13.258 -0.152 19.333 1.00 19.17 233 GLN A CA 1
ATOM 1708 C C . GLN A 1 234 ? 12.892 0.943 18.315 1.00 18.47 233 GLN A C 1
ATOM 1709 O O . GLN A 1 234 ? 12.021 0.766 17.420 1.00 19.08 233 GLN A O 1
ATOM 1715 N N . VAL A 1 235 ? 13.548 2.146 18.460 1.00 17.71 234 VAL A N 1
ATOM 1716 C CA . VAL A 1 235 ? 13.311 3.222 17.476 1.00 17.58 234 VAL A CA 1
ATOM 1717 C C . VAL A 1 235 ? 13.665 2.800 16.046 1.00 17.20 234 VAL A C 1
ATOM 1718 O O . VAL A 1 235 ? 12.903 3.022 15.072 1.00 16.49 234 VAL A O 1
ATOM 1722 N N . ARG A 1 236 ? 14.813 2.120 15.912 1.00 16.92 235 ARG A N 1
ATOM 1723 C CA . ARG A 1 236 ? 15.281 1.580 14.604 1.00 18.95 235 ARG A CA 1
ATOM 1724 C C . ARG A 1 236 ? 14.271 0.601 13.992 1.00 18.77 235 ARG A C 1
ATOM 1725 O O . ARG A 1 236 ? 13.880 0.716 12.813 1.00 18.93 235 ARG A O 1
ATOM 1733 N N . LYS A 1 237 ? 13.783 -0.317 14.865 1.00 20.19 236 LYS A N 1
ATOM 1734 C CA . LYS A 1 237 ? 12.732 -1.284 14.433 1.00 23.61 236 LYS A CA 1
ATOM 1735 C C . LYS A 1 237 ? 11.470 -0.579 13.862 1.00 22.01 236 LYS A C 1
ATOM 1736 O O . LYS A 1 237 ? 10.918 -0.942 12.785 1.00 21.15 236 LYS A O 1
ATOM 1742 N N . HIS A 1 238 ? 10.964 0.447 14.593 1.00 20.64 237 HIS A N 1
ATOM 1743 C CA . HIS A 1 238 ? 9.806 1.164 14.118 1.00 20.00 237 HIS A CA 1
ATOM 1744 C C . HIS A 1 238 ? 10.060 1.884 12.785 1.00 20.18 237 HIS A C 1
ATOM 1745 O O . HIS A 1 238 ? 9.150 1.857 11.892 1.00 21.41 237 HIS A O 1
ATOM 1752 N N . TYR A 1 239 ? 11.188 2.618 12.676 1.00 18.63 238 TYR A N 1
ATOM 1753 C CA . TYR A 1 239 ? 11.560 3.294 11.465 1.00 19.10 238 TYR A CA 1
ATOM 1754 C C . TYR A 1 239 ? 11.578 2.336 10.258 1.00 20.66 238 TYR A C 1
ATOM 1755 O O . TYR A 1 239 ? 11.007 2.680 9.201 1.00 23.14 238 TYR A O 1
ATOM 1764 N N . LEU A 1 240 ? 12.248 1.204 10.435 1.00 22.03 239 LEU A N 1
ATOM 1765 C CA . LEU A 1 240 ? 12.419 0.242 9.289 1.00 24.42 239 LEU A CA 1
ATOM 1766 C C . LEU A 1 240 ? 11.142 -0.475 8.931 1.00 27.83 239 LEU A C 1
ATOM 1767 O O . LEU A 1 240 ? 10.903 -0.760 7.738 1.00 26.49 239 LEU A O 1
ATOM 1772 N N . SER A 1 241 ? 10.256 -0.666 9.895 1.00 28.24 240 SER A N 1
ATOM 1773 C CA . SER A 1 241 ? 9.031 -1.500 9.653 1.00 31.05 240 SER A CA 1
ATOM 1774 C C . SER A 1 241 ? 7.981 -0.855 8.761 1.00 36.09 240 SER A C 1
ATOM 1775 O O . SER A 1 241 ? 7.004 -1.499 8.342 1.00 33.57 240 SER A O 1
ATOM 1778 N N . GLY A 1 242 ? 8.146 0.431 8.470 1.00 35.18 241 GLY A N 1
ATOM 1779 C CA . GLY A 1 242 ? 7.314 1.090 7.467 1.00 37.22 241 GLY A CA 1
ATOM 1780 C C . GLY A 1 242 ? 7.705 0.751 6.041 1.00 33.91 241 GLY A C 1
ATOM 1781 O O . GLY A 1 242 ? 6.921 0.894 5.125 1.00 39.71 241 GLY A O 1
ATOM 1782 N N . GLY A 1 243 ? 8.951 0.353 5.829 1.00 32.36 242 GLY A N 1
ATOM 1783 C CA . GLY A 1 243 ? 9.420 0.083 4.441 1.00 31.00 242 GLY A CA 1
ATOM 1784 C C . GLY A 1 243 ? 9.940 1.346 3.791 1.00 29.30 242 GLY A C 1
ATOM 1785 O O . GLY A 1 243 ? 9.790 2.460 4.339 1.00 27.23 242 GLY A O 1
ATOM 1786 N N . PRO A 1 244 ? 10.606 1.216 2.638 1.00 26.38 243 PRO A N 1
ATOM 1787 C CA . PRO A 1 244 ? 11.223 2.422 2.038 1.00 28.96 243 PRO A CA 1
ATOM 1788 C C . PRO A 1 244 ? 10.241 3.556 1.652 1.00 33.47 243 PRO A C 1
ATOM 1789 O O . PRO A 1 244 ? 10.671 4.706 1.589 1.00 33.65 243 PRO A O 1
ATOM 1793 N N . GLU A 1 245 ? 8.954 3.255 1.456 1.00 35.18 244 GLU A N 1
ATOM 1794 C CA . GLU A 1 245 ? 7.958 4.318 1.152 1.00 38.30 244 GLU A CA 1
ATOM 1795 C C . GLU A 1 245 ? 7.403 5.027 2.380 1.00 41.20 244 GLU A C 1
ATOM 1796 O O . GLU A 1 245 ? 6.674 6.006 2.248 1.00 43.17 244 GLU A O 1
ATOM 1802 N N . ALA A 1 246 ? 7.702 4.546 3.571 1.00 35.09 245 ALA A N 1
ATOM 1803 C CA . ALA A 1 246 ? 7.169 5.209 4.773 1.00 36.80 245 ALA A CA 1
ATOM 1804 C C . ALA A 1 246 ? 8.031 6.390 5.264 1.00 33.23 245 ALA A C 1
ATOM 1805 O O . ALA A 1 246 ? 7.670 7.033 6.261 1.00 34.62 245 ALA A O 1
ATOM 1807 N N . HIS A 1 247 ? 9.173 6.624 4.623 1.00 30.74 246 HIS A N 1
ATOM 1808 C CA . HIS A 1 247 ? 10.066 7.721 5.024 1.00 28.54 246 HIS A CA 1
ATOM 1809 C C . HIS A 1 247 ? 10.744 8.418 3.809 1.00 29.55 246 HIS A C 1
ATOM 1810 O O . HIS A 1 247 ? 11.091 7.761 2.775 1.00 31.51 246 HIS A O 1
ATOM 1817 N N . GLU A 1 248 ? 10.975 9.746 3.914 1.00 24.20 247 GLU A N 1
ATOM 1818 C CA . GLU A 1 248 ? 11.684 10.496 2.889 1.00 26.40 247 GLU A CA 1
ATOM 1819 C C . GLU A 1 248 ? 13.195 10.261 3.002 1.00 26.57 247 GLU A C 1
ATOM 1820 O O . GLU A 1 248 ? 13.936 10.283 1.988 1.00 27.26 247 GLU A O 1
ATOM 1826 N N . SER A 1 249 ? 13.703 10.122 4.226 1.00 22.59 248 SER A N 1
ATOM 1827 C CA . SER A 1 249 ? 15.140 9.822 4.434 1.00 20.14 248 SER A CA 1
ATOM 1828 C C . SER A 1 249 ? 15.521 8.397 3.908 1.00 20.55 248 SER A C 1
ATOM 1829 O O . SER A 1 249 ? 14.646 7.577 3.597 1.00 24.36 248 SER A O 1
ATOM 1832 N N . THR A 1 250 ? 16.824 8.153 3.783 1.00 19.86 249 THR A N 1
ATOM 1833 C CA . THR A 1 250 ? 17.311 6.854 3.309 1.00 21.62 249 THR A CA 1
ATOM 1834 C C . THR A 1 250 ? 17.958 5.947 4.340 1.00 21.35 249 THR A C 1
ATOM 1835 O O . THR A 1 250 ? 18.323 4.782 4.077 1.00 22.84 249 THR A O 1
ATOM 1839 N N . GLY A 1 251 ? 18.046 6.429 5.598 1.00 18.66 250 GLY A N 1
ATOM 1840 C CA . GLY A 1 251 ? 18.577 5.671 6.705 1.00 17.48 250 GLY A CA 1
ATOM 1841 C C . GLY A 1 251 ? 18.419 6.466 8.014 1.00 16.92 250 GLY A C 1
ATOM 1842 O O . GLY A 1 251 ? 18.261 7.711 8.004 1.00 17.22 250 GLY A O 1
ATOM 1843 N N . ILE A 1 252 ? 18.609 5.726 9.119 1.00 16.43 251 ILE A N 1
ATOM 1844 C CA . ILE A 1 252 ? 18.539 6.224 10.531 1.00 14.91 251 ILE A CA 1
ATOM 1845 C C . ILE A 1 252 ? 19.821 5.780 11.221 1.00 15.90 251 ILE A C 1
ATOM 1846 O O . ILE A 1 252 ? 20.369 4.663 10.974 1.00 17.22 251 ILE A O 1
ATOM 1851 N N . PHE A 1 253 ? 20.293 6.585 12.158 1.00 15.56 252 PHE A N 1
ATOM 1852 C CA . PHE A 1 253 ? 21.410 6.211 13.030 1.00 15.41 252 PHE A CA 1
ATOM 1853 C C . PHE A 1 253 ? 21.424 7.018 14.318 1.00 16.04 252 PHE A C 1
ATOM 1854 O O . PHE A 1 253 ? 20.634 7.954 14.449 1.00 15.91 252 PHE A O 1
ATOM 1862 N N . PHE A 1 254 ? 22.293 6.634 15.251 1.00 15.42 253 PHE A N 1
ATOM 1863 C CA . PHE A 1 254 ? 22.208 7.113 16.667 1.00 16.70 253 PHE A CA 1
ATOM 1864 C C . PHE A 1 254 ? 23.596 7.505 17.153 1.00 17.27 253 PHE A C 1
ATOM 1865 O O . PHE A 1 254 ? 24.589 6.838 16.861 1.00 17.78 253 PHE A O 1
ATOM 1873 N N . VAL A 1 255 ? 23.701 8.603 17.931 1.00 15.39 254 VAL A N 1
ATOM 1874 C CA . VAL A 1 255 ? 24.951 8.990 18.592 1.00 14.41 254 VAL A CA 1
ATOM 1875 C C . VAL A 1 255 ? 24.685 9.171 20.098 1.00 15.53 254 VAL A C 1
ATOM 1876 O O . VAL A 1 255 ? 23.758 9.861 20.496 1.00 16.32 254 VAL A O 1
ATOM 1880 N N . GLU A 1 256 ? 25.516 8.565 20.938 1.00 16.50 255 GLU A N 1
ATOM 1881 C CA . GLU A 1 256 ? 25.353 8.710 22.407 1.00 16.92 255 GLU A CA 1
ATOM 1882 C C . GLU A 1 256 ? 25.356 10.214 22.777 1.00 16.03 255 GLU A C 1
ATOM 1883 O O . GLU A 1 256 ? 26.201 10.971 22.269 1.00 16.30 255 GLU A O 1
ATOM 1889 N N . THR A 1 257 ? 24.455 10.607 23.713 1.00 15.77 256 THR A N 1
ATOM 1890 C CA . THR A 1 257 ? 24.522 11.984 24.192 1.00 15.99 256 THR A CA 1
ATOM 1891 C C . THR A 1 257 ? 25.884 12.381 24.737 1.00 15.46 256 THR A C 1
ATOM 1892 O O . THR A 1 257 ? 26.359 13.513 24.552 1.00 16.17 256 THR A O 1
ATOM 1896 N N . GLN A 1 258 ? 26.620 11.407 25.356 1.00 16.53 257 GLN A N 1
ATOM 1897 C CA . GLN A 1 258 ? 27.958 11.623 25.733 1.00 17.58 257 GLN A CA 1
ATOM 1898 C C . GLN A 1 258 ? 28.844 12.224 24.623 1.00 17.79 257 GLN A C 1
ATOM 1899 O O . GLN A 1 258 ? 29.695 13.082 24.874 1.00 18.33 257 GLN A O 1
ATOM 1905 N N . ASN A 1 259 ? 28.670 11.703 23.431 1.00 15.74 258 ASN A N 1
ATOM 1906 C CA . ASN A 1 259 ? 29.504 12.020 22.268 1.00 16.78 258 ASN A CA 1
ATOM 1907 C C . ASN A 1 259 ? 28.965 13.232 21.470 1.00 18.77 258 ASN A C 1
ATOM 1908 O O . ASN A 1 259 ? 29.722 13.872 20.715 1.00 18.03 258 ASN A O 1
ATOM 1913 N N . VAL A 1 260 ? 27.679 13.565 21.646 1.00 17.69 259 VAL A N 1
ATOM 1914 C CA . VAL A 1 260 ? 27.189 14.817 20.976 1.00 16.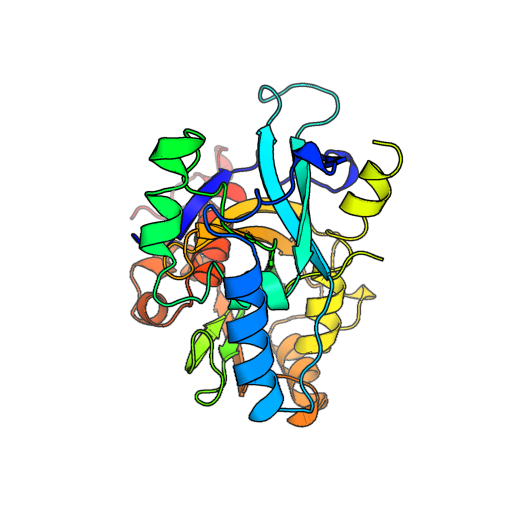89 259 VAL A CA 1
ATOM 1915 C C . VAL A 1 260 ? 27.870 16.079 21.478 1.00 15.48 259 VAL A C 1
ATOM 1916 O O . VAL A 1 260 ? 28.071 17.045 20.720 1.00 15.29 259 VAL A O 1
ATOM 1920 N N . ARG A 1 261 ? 28.340 16.047 22.759 1.00 17.58 260 ARG A N 1
ATOM 1921 C CA . ARG A 1 261 ? 29.087 17.144 23.295 1.00 19.65 260 ARG A CA 1
ATOM 1922 C C . ARG A 1 261 ? 30.256 17.620 22.399 1.00 18.49 260 ARG A C 1
ATOM 1923 O O . ARG A 1 261 ? 30.519 18.805 22.251 1.00 20.09 260 ARG A O 1
ATOM 1931 N N . ARG A 1 262 ? 30.994 16.687 21.762 1.00 17.75 261 ARG A N 1
ATOM 1932 C CA . ARG A 1 262 ? 32.173 17.074 20.941 1.00 17.87 261 ARG A CA 1
ATOM 1933 C C . ARG A 1 262 ? 31.875 16.868 19.466 1.00 19.95 261 ARG A C 1
ATOM 1934 O O . ARG A 1 262 ? 32.789 16.776 18.628 1.00 19.13 261 ARG A O 1
ATOM 1942 N N . LEU A 1 263 ? 30.597 16.732 19.079 1.00 17.00 262 LEU A N 1
ATOM 1943 C CA . LEU A 1 263 ? 30.265 16.532 17.654 1.00 17.12 262 LEU A CA 1
ATOM 1944 C C . LEU A 1 263 ? 30.931 17.583 16.657 1.00 18.30 262 LEU A C 1
ATOM 1945 O O . LEU A 1 263 ? 31.325 17.201 15.524 1.00 18.57 262 LEU A O 1
ATOM 1950 N N . PRO A 1 264 ? 30.983 18.842 17.029 1.00 19.38 263 PRO A N 1
ATOM 1951 C CA . PRO A 1 264 ? 31.647 19.820 16.112 1.00 21.28 263 PRO A CA 1
ATOM 1952 C C . PRO A 1 264 ? 33.128 19.547 15.804 1.00 23.78 263 PRO A C 1
ATOM 1953 O O . PRO A 1 264 ? 33.689 20.124 14.841 1.00 24.01 263 PRO A O 1
ATOM 1957 N N . GLU A 1 265 ? 33.762 18.675 16.584 1.00 20.59 264 GLU A N 1
ATOM 1958 C CA . GLU A 1 265 ? 35.145 18.247 16.323 1.00 21.76 264 GLU A CA 1
ATOM 1959 C C . GLU A 1 265 ? 35.298 16.966 15.517 1.00 23.18 264 GLU A C 1
ATOM 1960 O O . GLU A 1 265 ? 36.419 16.505 15.255 1.00 25.98 264 GLU A O 1
ATOM 1966 N N . THR A 1 266 ? 34.213 16.312 15.130 1.00 19.80 265 THR A N 1
ATOM 1967 C CA . THR A 1 266 ? 34.168 15.070 14.403 1.00 20.12 265 THR A CA 1
ATOM 1968 C C . THR A 1 266 ? 34.036 15.278 12.901 1.00 21.53 265 THR A C 1
ATOM 1969 O O . THR A 1 266 ? 33.627 16.374 12.456 1.00 24.01 265 THR A O 1
ATOM 1973 N N . GLU A 1 267 ? 34.331 14.257 12.099 1.00 21.35 266 GLU A N 1
ATOM 1974 C CA . GLU A 1 267 ? 34.092 14.326 10.642 1.00 22.09 266 GLU A CA 1
ATOM 1975 C C . GLU A 1 267 ? 32.613 14.309 10.276 1.00 23.06 266 GLU A C 1
ATOM 1976 O O . GLU A 1 267 ? 32.253 14.643 9.146 1.00 23.42 266 GLU A O 1
ATOM 1982 N N . MET A 1 268 ? 31.722 13.918 11.200 1.00 20.38 267 MET A N 1
ATOM 1983 C CA . MET A 1 268 ? 30.273 13.962 10.951 1.00 20.22 267 MET A CA 1
ATOM 1984 C C . MET A 1 268 ? 29.824 15.452 10.743 1.00 17.99 267 MET A C 1
ATOM 1985 O O . MET A 1 268 ? 28.850 15.705 10.025 1.00 18.24 267 MET A O 1
ATOM 1990 N N . TRP A 1 269 ? 30.479 16.388 11.437 1.00 18.69 268 TRP A N 1
ATOM 1991 C CA . TRP A 1 269 ? 30.015 17.811 11.466 1.00 17.62 268 TRP A CA 1
ATOM 1992 C C . TRP A 1 269 ? 29.916 18.386 10.039 1.00 21.04 268 TRP A C 1
ATOM 1993 O O . TRP A 1 269 ? 28.924 19.033 9.742 1.00 20.67 268 TRP A O 1
ATOM 2004 N N . ALA A 1 270 ? 30.889 18.071 9.192 1.00 20.07 269 ALA A N 1
ATOM 2005 C CA . ALA A 1 270 ? 30.890 18.547 7.779 1.00 25.59 269 ALA A CA 1
ATOM 2006 C C . ALA A 1 270 ? 29.729 17.990 6.949 1.00 27.81 269 ALA A C 1
ATOM 2007 O O . ALA A 1 270 ? 29.387 18.561 5.866 1.00 31.83 269 ALA A O 1
ATOM 2009 N N . GLU A 1 271 ? 29.124 16.890 7.367 1.00 23.26 270 GLU A N 1
ATOM 2010 C CA . GLU A 1 271 ? 28.035 16.268 6.701 1.00 24.42 270 GLU A CA 1
ATOM 2011 C C . GLU A 1 271 ? 26.666 16.710 7.208 1.00 20.01 270 GLU A C 1
ATOM 2012 O O . GLU A 1 271 ? 25.652 16.284 6.662 1.00 21.16 270 GLU A O 1
ATOM 2018 N N . LEU A 1 272 ? 26.610 17.472 8.305 1.00 19.33 271 LEU A N 1
ATOM 2019 C CA . LEU A 1 272 ? 25.307 17.918 8.847 1.00 17.65 271 LEU A CA 1
ATOM 2020 C C . LEU A 1 272 ? 24.778 19.147 8.101 1.00 17.89 271 LEU A C 1
ATOM 2021 O O . LEU A 1 272 ? 25.523 20.135 7.890 1.00 21.50 271 LEU A O 1
ATOM 2026 N N . CYS A 1 273 ? 23.509 19.115 7.749 1.00 16.42 272 CYS A N 1
ATOM 2027 C CA . CYS A 1 273 ? 22.854 20.293 7.154 1.00 18.22 272 CYS A CA 1
ATOM 2028 C C . CYS A 1 273 ? 22.720 21.429 8.211 1.00 18.09 272 CYS A C 1
ATOM 2029 O O . CYS A 1 273 ? 22.800 21.179 9.460 1.00 17.97 272 CYS A O 1
ATOM 2032 N N . PRO A 1 274 ? 22.662 22.689 7.759 1.00 19.67 273 PRO A N 1
ATOM 2033 C CA . PRO A 1 274 ? 22.727 23.818 8.699 1.00 19.49 273 PRO A CA 1
ATOM 2034 C C . PRO A 1 274 ? 21.680 23.780 9.784 1.00 20.31 273 PRO A C 1
ATOM 2035 O O . PRO A 1 274 ? 21.943 24.136 10.974 1.00 21.01 273 PRO A O 1
ATOM 2039 N N . SER A 1 275 ? 20.428 23.402 9.480 1.00 20.72 274 SER A N 1
ATOM 2040 C CA . SER A 1 275 ? 19.380 23.418 10.510 1.00 21.39 274 SER A CA 1
ATOM 2041 C C . SER A 1 275 ? 19.627 22.332 11.559 1.00 19.47 274 SER A C 1
ATOM 2042 O O . SER A 1 275 ? 19.412 22.531 12.752 1.00 21.03 274 SER A O 1
ATOM 2045 N N . ALA A 1 276 ? 20.143 21.175 11.140 1.00 17.09 275 ALA A N 1
ATOM 2046 C CA . ALA A 1 276 ? 20.561 20.144 12.125 1.00 15.89 275 ALA A CA 1
ATOM 2047 C C . ALA A 1 276 ? 21.753 20.578 13.004 1.00 15.65 275 ALA A C 1
ATOM 2048 O O . ALA A 1 276 ? 21.812 20.276 14.218 1.00 16.20 275 ALA A O 1
ATOM 2050 N N . LYS A 1 277 ? 22.727 21.301 12.435 1.00 15.22 276 LYS A N 1
ATOM 2051 C CA . LYS A 1 277 ? 23.773 21.906 13.256 1.00 14.47 276 LYS A CA 1
ATOM 2052 C C . LYS A 1 277 ? 23.176 22.843 14.332 1.00 14.56 276 LYS A C 1
ATOM 2053 O O . LYS A 1 277 ? 23.594 22.818 15.514 1.00 15.06 276 LYS A O 1
ATOM 2059 N N . GLY A 1 278 ? 22.115 23.609 13.940 1.00 14.95 277 GLY A N 1
ATOM 2060 C CA . GLY A 1 278 ? 21.527 24.478 14.939 1.00 16.32 277 GLY A CA 1
ATOM 2061 C C . GLY A 1 278 ? 20.864 23.724 16.079 1.00 16.42 277 GLY A C 1
ATOM 2062 O O . GLY A 1 278 ? 20.908 24.117 17.258 1.00 15.89 277 GLY 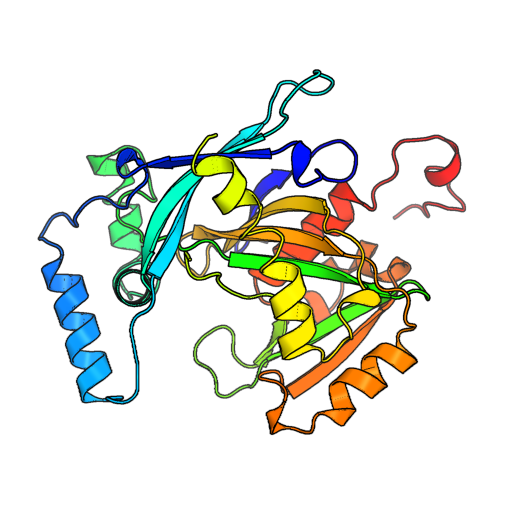A O 1
ATOM 2063 N N . ALA A 1 279 ? 20.183 22.599 15.748 1.00 16.33 278 ALA A N 1
ATOM 2064 C CA . ALA A 1 279 ? 19.573 21.746 16.761 1.00 15.74 278 ALA A CA 1
ATOM 2065 C C . ALA A 1 279 ? 20.621 21.229 17.769 1.00 15.09 278 ALA A C 1
ATOM 2066 O O . ALA A 1 279 ? 20.403 21.195 18.992 1.00 15.57 278 ALA A O 1
ATOM 2068 N N . ILE A 1 280 ? 21.762 20.779 17.250 1.00 13.54 279 ILE A N 1
ATOM 2069 C CA . ILE A 1 280 ? 22.816 20.196 18.113 1.00 14.38 279 ILE A CA 1
ATOM 2070 C C . ILE A 1 280 ? 23.536 21.237 18.942 1.00 12.51 279 ILE A C 1
ATOM 2071 O O . ILE A 1 280 ? 23.727 21.025 20.169 1.00 14.54 279 ILE A O 1
ATOM 2076 N N . ILE A 1 281 ? 23.826 22.404 18.355 1.00 14.04 280 ILE A N 1
ATOM 2077 C CA . ILE A 1 281 ? 24.392 23.532 19.140 1.00 14.61 280 ILE A CA 1
ATOM 2078 C C . ILE A 1 281 ? 23.436 23.906 20.321 1.00 14.49 280 ILE A C 1
ATOM 2079 O O . ILE A 1 281 ? 23.867 24.047 21.486 1.00 15.07 280 ILE A O 1
ATOM 2084 N N . LEU A 1 282 ? 22.169 24.087 19.997 1.00 13.70 281 LEU A N 1
ATOM 2085 C CA . LEU A 1 282 ? 21.207 24.444 21.048 1.00 14.04 281 LEU A CA 1
ATOM 2086 C C . LEU A 1 282 ? 21.000 23.313 22.080 1.00 15.64 281 LEU A C 1
ATOM 2087 O O . LEU A 1 282 ? 20.916 23.592 23.298 1.00 15.28 281 LEU A O 1
ATOM 2092 N N . TYR A 1 283 ? 20.965 22.050 21.671 1.00 13.39 282 TYR A N 1
ATOM 2093 C CA . TYR A 1 283 ? 20.935 20.931 22.647 1.00 14.51 282 TYR A CA 1
ATOM 2094 C C . TYR A 1 283 ? 22.148 21.022 23.584 1.00 14.02 282 TYR A C 1
ATOM 2095 O O . TYR A 1 283 ? 21.945 20.970 24.827 1.00 14.99 282 TYR A O 1
ATOM 2104 N N . ASN A 1 284 ? 23.341 21.206 23.009 1.00 14.18 283 ASN A N 1
ATOM 2105 C CA . ASN A 1 284 ? 24.558 21.224 23.854 1.00 14.81 283 ASN A CA 1
ATOM 2106 C C . ASN A 1 284 ? 24.549 22.429 24.836 1.00 16.07 283 ASN A C 1
ATOM 2107 O O . ASN A 1 284 ? 24.968 22.273 26.005 1.00 18.22 283 ASN A O 1
ATOM 2112 N N . ARG A 1 285 ? 24.064 23.596 24.422 1.00 14.97 284 ARG A N 1
ATOM 2113 C CA . ARG A 1 285 ? 24.062 24.795 25.288 1.00 15.89 284 ARG A CA 1
ATOM 2114 C C . ARG A 1 285 ? 22.967 24.792 26.322 1.00 15.37 284 ARG A C 1
ATOM 2115 O O . ARG A 1 285 ? 23.147 25.278 27.482 1.00 17.03 284 ARG A O 1
ATOM 2123 N N . VAL A 1 286 ? 21.761 24.276 26.007 1.00 14.29 285 VAL A N 1
ATOM 2124 C CA . VAL A 1 286 ? 20.558 24.414 26.798 1.00 15.06 285 VAL A CA 1
ATOM 2125 C C . VAL A 1 286 ? 20.297 23.187 27.626 1.00 16.06 285 VAL A C 1
ATOM 2126 O O . VAL A 1 286 ? 19.871 23.290 28.848 1.00 17.66 285 VAL A O 1
ATOM 2130 N N . GLN A 1 287 ? 20.387 21.959 27.086 1.00 15.14 286 GLN A N 1
ATOM 2131 C CA . GLN A 1 287 ? 20.198 20.707 27.857 1.00 16.81 286 GLN A CA 1
ATOM 2132 C C . GLN A 1 287 ? 21.533 20.192 28.389 1.00 20.33 286 GLN A C 1
ATOM 2133 O O . GLN A 1 287 ? 21.598 19.718 29.500 1.00 22.99 286 GLN A O 1
ATOM 2139 N N . GLY A 1 288 ? 22.560 20.135 27.579 1.00 19.66 287 GLY A N 1
ATOM 2140 C CA . GLY A 1 288 ? 23.908 19.769 28.120 1.00 23.40 287 GLY A CA 1
ATOM 2141 C C . GLY A 1 288 ? 24.309 21.078 28.879 1.00 26.29 287 GLY A C 1
ATOM 2142 O O . GLY A 1 288 ? 23.450 21.902 29.356 1.00 36.60 287 GLY A O 1
ATOM 2143 N N . SER A 1 289 ? 25.564 21.288 29.009 1.00 26.96 288 SER A N 1
ATOM 2144 C CA . SER A 1 289 ? 26.164 22.324 29.778 1.00 24.63 288 SER A CA 1
ATOM 2145 C C . SER A 1 289 ? 25.568 22.552 31.201 1.00 26.81 288 SER A C 1
ATOM 2146 O O . SER A 1 289 ? 24.967 23.663 31.468 1.00 33.49 288 SER A O 1
ATOM 2149 N N . PRO A 1 290 ? 25.880 21.649 32.146 1.00 20.14 289 PRO A N 1
ATOM 2150 C CA . PRO A 1 290 ? 25.294 21.746 33.474 1.00 20.81 289 PRO A CA 1
ATOM 2151 C C . PRO A 1 290 ? 25.728 23.020 34.235 1.00 21.71 289 PRO A C 1
ATOM 2152 O O . PRO A 1 290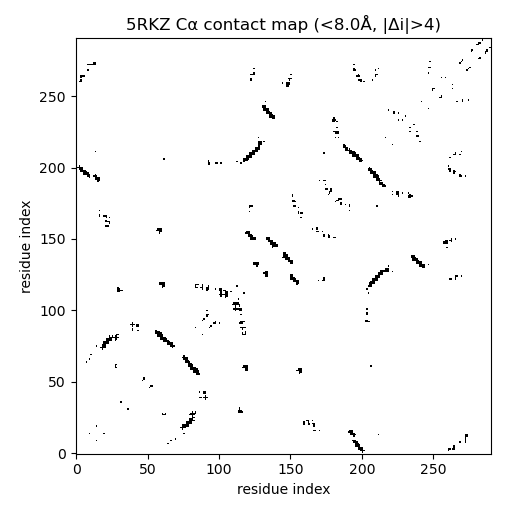 ? 26.751 23.651 33.887 1.00 24.13 289 PRO A O 1
ATOM 2156 N N . THR A 1 291 ? 24.925 23.451 35.208 1.00 20.51 290 THR A N 1
ATOM 2157 C CA . THR A 1 291 ? 25.189 24.657 35.966 1.00 24.47 290 THR A CA 1
ATOM 2158 C C . THR A 1 291 ? 25.476 24.409 37.455 1.00 22.46 290 THR A C 1
ATOM 2159 O O . THR A 1 291 ? 26.038 25.295 38.102 1.00 25.54 290 THR A O 1
ATOM 2163 N N . GLY A 1 292 ? 25.091 23.273 38.017 1.00 19.88 291 GLY A N 1
ATOM 2164 C CA . GLY A 1 292 ? 25.212 22.997 39.444 1.00 20.47 291 GLY A CA 1
ATOM 2165 C C . GLY A 1 292 ? 26.452 22.173 39.797 1.00 20.60 291 GLY A C 1
ATOM 2166 O O . GLY A 1 292 ? 27.207 21.722 38.897 1.00 21.36 291 GLY A O 1
ATOM 2167 N N . ALA A 1 293 ? 26.681 22.038 41.095 1.00 20.35 292 ALA A N 1
ATOM 2168 C CA . ALA A 1 293 ? 27.884 21.375 41.625 1.00 19.55 292 ALA A CA 1
ATOM 2169 C C . ALA A 1 293 ? 28.009 19.857 41.292 1.00 19.94 292 ALA A C 1
ATOM 2170 O O . ALA A 1 293 ? 29.093 19.384 40.881 1.00 20.57 292 ALA A O 1
ATOM 2172 N N . ALA A 1 294 ? 26.933 19.093 41.411 1.00 20.59 293 ALA A N 1
ATOM 2173 C CA . ALA A 1 294 ? 26.987 17.651 41.142 1.00 19.43 293 ALA A CA 1
ATOM 2174 C C . ALA A 1 294 ? 27.336 17.367 39.692 1.00 19.92 293 ALA A C 1
ATOM 2175 O O . ALA A 1 294 ? 28.332 16.651 39.422 1.00 19.57 293 ALA A O 1
ATOM 2177 N N . LEU A 1 295 ? 26.548 17.867 38.717 1.00 20.34 294 LEU A N 1
ATOM 2178 C CA . LEU A 1 295 ? 26.819 17.549 37.285 1.00 19.32 294 LEU A CA 1
ATOM 2179 C C . LEU A 1 295 ? 27.998 18.249 36.737 1.00 20.37 294 LEU A C 1
ATOM 2180 O O . LEU A 1 295 ? 28.512 17.847 35.661 1.00 22.57 294 LEU A O 1
ATOM 2185 N N . GLY A 1 296 ? 28.405 19.356 37.394 1.00 19.22 295 GLY A N 1
ATOM 2186 C CA . GLY A 1 296 ? 29.629 20.082 37.033 1.00 20.86 295 GLY A CA 1
ATOM 2187 C C . GLY A 1 296 ? 30.921 19.511 37.593 1.00 20.35 295 GLY A C 1
ATOM 2188 O O . GLY A 1 296 ? 31.988 20.028 37.269 1.00 22.92 295 GLY A O 1
ATOM 2189 N N . SER A 1 297 ? 30.843 18.467 38.413 1.00 17.33 296 SER A N 1
ATOM 2190 C CA . SER A 1 297 ? 32.025 17.879 39.038 1.00 17.37 296 SER A CA 1
ATOM 2191 C C . SER A 1 297 ? 32.877 17.176 37.949 1.00 17.10 296 SER A C 1
ATOM 2192 O O . SER A 1 297 ? 32.345 16.647 36.952 1.00 18.56 296 SER A O 1
ATOM 2195 N N . PRO A 1 298 ? 34.221 17.134 38.052 1.00 18.14 297 PRO A N 1
ATOM 2196 C CA . PRO A 1 298 ? 35.035 16.624 36.924 1.00 19.27 297 PRO A CA 1
ATOM 2197 C C . PRO A 1 298 ? 34.760 15.192 36.460 1.00 20.71 297 PRO A C 1
ATOM 2198 O O . PRO A 1 298 ? 34.910 14.891 35.238 1.00 20.05 297 PRO A O 1
ATOM 2202 N N . ALA A 1 299 ? 34.401 14.295 37.362 1.00 18.32 298 ALA A N 1
ATOM 2203 C CA . ALA A 1 299 ? 34.099 12.892 36.857 1.00 18.21 298 ALA A CA 1
ATOM 2204 C C . ALA A 1 299 ? 32.830 12.806 36.004 1.00 23.96 298 ALA A C 1
ATOM 2205 O O . ALA A 1 299 ? 32.800 11.987 35.039 1.00 23.90 298 ALA A O 1
ATOM 2207 N N . LEU A 1 300 ? 31.823 13.680 36.264 1.00 19.95 299 LEU A N 1
ATOM 2208 C CA . LEU A 1 300 ? 30.646 13.795 35.412 1.00 19.88 299 LEU A CA 1
ATOM 2209 C C . LEU A 1 300 ? 30.741 14.789 34.245 1.00 20.53 299 LEU A C 1
ATOM 2210 O O . LEU A 1 300 ? 29.951 14.626 33.254 1.00 23.13 299 LEU A O 1
ATOM 2215 N N . LEU A 1 301 ? 31.643 15.765 34.290 1.00 17.86 300 LEU A N 1
ATOM 2216 C CA . LEU A 1 301 ? 31.843 16.721 33.209 1.00 20.84 300 LEU A CA 1
ATOM 2217 C C . LEU A 1 301 ? 33.334 16.704 32.909 1.00 20.92 300 LEU A C 1
ATOM 2218 O O . LEU A 1 301 ? 34.110 17.576 33.356 1.00 21.35 300 LEU A O 1
ATOM 2223 N N . PRO A 1 302 ? 33.775 15.736 32.110 1.00 23.22 301 PRO A N 1
ATOM 2224 C CA . PRO A 1 302 ? 35.207 15.594 31.907 1.00 24.44 301 PRO A CA 1
ATOM 2225 C C . PRO A 1 302 ? 35.873 16.810 31.237 1.00 24.27 301 PRO A C 1
ATOM 2226 O O . PRO A 1 302 ? 35.325 17.347 30.246 1.00 22.95 301 PRO A O 1
ATOM 2230 N N . PRO A 1 303 ? 37.035 17.258 31.734 1.00 21.84 302 PRO A N 1
ATOM 2231 C CA . PRO A 1 303 ? 37.663 18.438 31.156 1.00 23.76 302 PRO A CA 1
ATOM 2232 C C . PRO A 1 303 ? 38.114 18.248 29.665 1.00 23.89 302 PRO A C 1
ATOM 2233 O O . PRO A 1 303 ? 38.712 17.218 29.340 1.00 22.78 302 PRO A O 1
ATOM 2237 N N . LEU A 1 304 ? 37.861 19.235 28.803 1.00 28.81 303 LEU A N 1
ATOM 2238 C CA . LEU A 1 304 ? 38.318 19.258 27.382 1.00 31.59 303 LEU A CA 1
ATOM 2239 C C . LEU A 1 304 ? 37.366 18.769 26.262 1.00 43.03 303 LEU A C 1
ATOM 2240 O O . LEU A 1 304 ? 36.138 18.585 26.441 1.00 46.76 303 LEU A O 1
#

Nearest PDB structures (foldseek):
  5r53-assembly1_A  TM=1.003E+00  e=2.588E-68  Homo sapiens
  5lf9-assembly1_A  TM=1.002E+00  e=1.179E-63  Homo sapiens
  5lor-assembly1_B  TM=9.476E-01  e=4.039E-60  Homo sapiens
  5lou-assembly1_A  TM=9.497E-01  e=1.074E-58  Homo sapiens
  5lor-assembly1_A  TM=9.629E-01  e=3.454E-57  Homo sapiens

Sequence (291 aa):
DDPEVTLLLQCPGGGLPQEQIQAELSPAHDRRPLPGGDEAITAIWETRLKAQPWLFDAPKFRLHSATLAPIGSRGPQLLLRLGLTSYRDFLGTNWSSSSAAWLRQQQGATDWGDTQAYLADPLGVGAALATADDDFLVFLRRSRQVAEAPGLVDVPGGHPEPQDLAGQLVVHEELFSSSVLQEICDEVNLPLLTLSQPLLLGIARNETSAGRASAEFYVQQCSLTSEQVRKHYLSGGPEAHESTGIFFVETQNVRRLPETEMWAELCPSAKGAIILYNRVQGSPTGAALGSPALLPPL

InterPro domains:
  IPR000086 NUDIX hydrolase domain [PS51462] (118-285)
  IPR055295 Uridine diphosphate glucose pyrophosphatase NUDT22/Nudix hydrolase 9-like [PTHR31835] (4-286)

B-factor: mean 22.46, std 10.13, range [12.51, 278.86]

Solvent-accessible surface area: 14586 Å² total; per-residue (Å²): 89,122,37,16,48,62,78,15,72,6,34,86,23,7,5,37,40,143,69,4,63,3,82,64,28,107,75,14,47,27,61,90,16,81,82,22,48,131,55,0,55,58,69,26,81,102,78,49,169,72,68,96,180,46,158,63,12,67,26,5,7,14,88,34,29,70,51,24,108,145,79,46,147,47,92,16,4,44,10,56,0,0,87,15,18,69,56,20,19,12,4,0,7,103,23,125,42,9,74,185,24,47,128,76,0,47,107,73,144,72,56,61,18,5,9,0,0,6,6,3,1,6,5,0,1,0,4,0,52,59,90,46,2,1,0,8,78,54,22,214,123,45,84,53,25,64,16,53,0,26,11,0,31,20,68,6,88,29,149,56,175,66,5,85,133,14,1,96,56,4,7,41,10,0,15,102,50,0,24,87,32,0,55,6,58,102,176,21,18,46,134,2,51,4,0,0,3,4,50,12,47,97,4,10,2,18,3,10,6,2,3,38,0,60,1,78,25,45,13,125,73,0,106,123,42,2,104,81,34,24,119,174,39,31,124,12,90,23,24,59,26,19,71,35,141,60,0,96,121,5,62,124,60,165,36,18,91,76,4,6,17,38,0,13,0,0,0,38,0,23,30,122,18,66,29,68,44,147,46,94,75,112,33,48,99,102,119,58,74,113,105

Foldseek 3Di:
DVQKDFQWFDPDLFAFLQQEWEDEDQVQFADADPVGCVQLVVLVVVVCVVVVPDDKFKFKAWRHKDADDPPDDGRGIYTYIYMAMPSQLCRALVDPCNQVCLVVCCVPPVGSCRNHRQGEKEFEQEAEQQAKTKKFFADQPDDPLHRFIAGFIDTDGDPNVVGSVVSVSRQVRSLVSCCQAQVDDSVQKDRKGFRGKMFRVNRSTRIYTYIYMYGHHHPVVSQVRNPVVPPVSHNTDHMDIDGNVVLLCVCVDPSVVRHHRRRVVNSVSCCVSVNDDDDDPCPPCVNVPDD

GO terms:
  GO:0008768 UDP-sugar diphosphatase activity (F, IDA)
  GO:0005515 protein binding (F, IPI)
  GO:0005654 nucleoplasm (C, IDA)

Organism: Homo sapiens (NCBI:txid9606)

Radius of gyration: 19.49 Å; Cα contacts (8 Å, |Δi|>4): 611; chains: 1; bounding box: 45×52×58 Å

Secondary structure (DSSP, 8-state):
-TTEEEEEE-STTSB-GGGEEEEE-GGGSPPPPTT-THHHHHHHHHHHHH-TT----EEEEEEEEEEPPTT-SS--EEEEEEEEEHHHHHHTTTSTTHHHHHHHHHHHHS-TTTT---BPEEEEEEE-TTSEEEEEEPPTTSSSSTT-EE-SEE-PPP--TTHHHHHHHHHHHHHHHHHHHH---GGGBPPPEEEEEEEEGGGTTEEEEEEEEEBSS-HHHHHHHHHTT-GGG-SSSEEEEEEHHHHTTGGGSTTGGGB-HHHHHHHHHIIIIISS--STTTTSTTTS---